Protein AF-0000000074709945 (afdb_homodimer)

Structure (mmCIF, N/CA/C/O backbone):
data_AF-0000000074709945-model_v1
#
loop_
_entity.id
_entity.type
_entity.pdbx_description
1 polymer 'Ras-like protein RAS2'
#
loop_
_atom_site.group_PDB
_atom_site.id
_atom_site.type_symbol
_atom_site.label_atom_id
_atom_site.label_alt_id
_atom_site.label_comp_id
_atom_site.label_asym_id
_atom_site.label_entity_id
_atom_site.label_seq_id
_atom_site.pdbx_PDB_ins_code
_atom_site.Cartn_x
_atom_site.Cartn_y
_atom_site.Cartn_z
_atom_site.occupancy
_atom_site.B_iso_or_equiv
_atom_site.auth_seq_id
_atom_site.auth_comp_id
_atom_site.auth_asym_id
_atom_site.auth_atom_id
_atom_site.pdbx_PDB_model_num
ATOM 1 N N . MET A 1 1 ? -22.703 39.781 1.946 1 24.75 1 MET A N 1
ATOM 2 C CA . MET A 1 1 ? -21.922 39.406 3.115 1 24.75 1 MET A CA 1
ATOM 3 C C . MET A 1 1 ? -21.297 38.031 2.932 1 24.75 1 MET A C 1
ATOM 5 O O . MET A 1 1 ? -22 37.062 2.621 1 24.75 1 MET A O 1
ATOM 9 N N . ALA A 1 2 ? -20.047 37.844 2.553 1 33.25 2 ALA A N 1
ATOM 10 C CA . ALA A 1 2 ? -19.422 36.531 2.365 1 33.25 2 ALA A CA 1
ATOM 11 C C . ALA A 1 2 ? -19.797 35.594 3.496 1 33.25 2 ALA A C 1
ATOM 13 O O . ALA A 1 2 ? -19.719 35.938 4.672 1 33.25 2 ALA A O 1
ATOM 14 N N . LYS A 1 3 ? -20.703 34.75 3.344 1 36.72 3 LYS A N 1
ATOM 15 C CA . LYS A 1 3 ? -21.188 33.938 4.469 1 36.72 3 LYS A CA 1
ATOM 16 C C . LYS A 1 3 ? -20.031 33.531 5.387 1 36.72 3 LYS A C 1
ATOM 18 O O . LYS A 1 3 ? -18.969 33.156 4.91 1 36.72 3 LYS A O 1
ATOM 23 N N . ALA A 1 4 ? -19.922 33.875 6.633 1 37.94 4 ALA A N 1
ATOM 24 C CA . ALA A 1 4 ? -19.016 33.75 7.766 1 37.94 4 ALA A CA 1
ATOM 25 C C . ALA A 1 4 ? -18.219 32.438 7.703 1 37.94 4 ALA A C 1
ATOM 27 O O . ALA A 1 4 ? -17.109 32.375 8.234 1 37.94 4 ALA A O 1
ATOM 28 N N . GLY A 1 5 ? -18.703 31.344 7.281 1 43.09 5 GLY A N 1
ATOM 29 C CA . GLY A 1 5 ? -18.266 29.953 7.359 1 43.09 5 GLY A CA 1
ATOM 30 C C . GLY A 1 5 ? -17.125 29.641 6.414 1 43.09 5 GLY A C 1
ATOM 31 O O . GLY A 1 5 ? -16.688 28.484 6.312 1 43.09 5 GLY A O 1
ATOM 32 N N . ASP A 1 6 ? -17.016 30.328 5.371 1 48.38 6 ASP A N 1
ATOM 33 C CA . ASP A 1 6 ? -15.969 30.094 4.367 1 48.38 6 ASP A CA 1
ATOM 34 C C . ASP A 1 6 ? -14.594 30.438 4.922 1 48.38 6 ASP A C 1
ATOM 36 O O . ASP A 1 6 ? -13.75 30.984 4.203 1 48.38 6 ASP A O 1
ATOM 40 N N . ALA A 1 7 ? -14.43 30.734 6.199 1 51.19 7 ALA A N 1
ATOM 41 C CA . ALA A 1 7 ? -13.164 31.125 6.809 1 51.19 7 ALA A CA 1
ATOM 42 C C . ALA A 1 7 ? -12.023 30.234 6.336 1 51.19 7 ALA A C 1
ATOM 44 O O . ALA A 1 7 ? -12.227 29.062 6.055 1 51.19 7 ALA A O 1
ATOM 45 N N . ASP A 1 8 ? -10.953 30.812 5.918 1 63.91 8 ASP A N 1
ATOM 46 C CA . ASP A 1 8 ? -9.656 30.188 5.633 1 63.91 8 ASP A CA 1
ATOM 47 C C . ASP A 1 8 ? -9.281 29.188 6.715 1 63.91 8 ASP A C 1
ATOM 49 O O . ASP A 1 8 ? -9.172 29.531 7.891 1 63.91 8 ASP A O 1
ATOM 53 N N . LYS A 1 9 ? -9.508 27.938 6.387 1 87.19 9 LYS A N 1
ATOM 54 C CA . LYS A 1 9 ? -9.234 26.922 7.391 1 87.19 9 LYS A CA 1
ATOM 55 C C . LYS A 1 9 ? -7.773 26.484 7.348 1 87.19 9 LYS A C 1
ATOM 57 O O . LYS A 1 9 ? -7.184 26.375 6.27 1 87.19 9 LYS A O 1
ATOM 62 N N . GLN A 1 10 ? -7.203 26.578 8.523 1 94.94 10 GLN A N 1
ATOM 63 C CA . GLN A 1 10 ? -5.848 26.094 8.742 1 94.94 10 GLN A CA 1
ATOM 64 C C . GLN A 1 10 ? -5.84 24.578 8.961 1 94.94 10 GLN A C 1
ATOM 66 O O . GLN A 1 10 ? -6.707 24.047 9.648 1 94.94 10 GLN A O 1
ATOM 71 N N . TYR A 1 11 ? -4.938 23.969 8.281 1 98.06 11 TYR A N 1
ATOM 72 C CA . TYR A 1 11 ? -4.77 22.516 8.414 1 98.06 11 TYR A CA 1
ATOM 73 C C . TYR A 1 11 ? -3.369 22.172 8.906 1 98.06 11 TYR A C 1
ATOM 75 O O . TYR A 1 11 ? -2.375 22.609 8.32 1 98.06 11 TYR A O 1
ATOM 83 N N . LYS A 1 12 ? -3.25 21.453 9.977 1 98.38 12 LYS A N 1
ATOM 84 C CA . LYS A 1 12 ? -1.968 20.984 10.5 1 98.38 12 LYS A CA 1
ATOM 85 C C . LYS A 1 12 ? -1.624 19.609 9.969 1 98.38 12 LYS A C 1
ATOM 87 O O . LYS A 1 12 ? -2.176 18.594 10.43 1 98.38 12 LYS A O 1
ATOM 92 N N . LEU A 1 13 ? -0.679 19.578 9.062 1 98.69 13 LEU A N 1
ATOM 93 C CA . LEU A 1 13 ? -0.253 18.328 8.422 1 98.69 13 LEU A CA 1
ATOM 94 C C . LEU A 1 13 ? 1.087 17.859 8.977 1 98.69 13 LEU A C 1
ATOM 96 O O . LEU A 1 13 ? 1.983 18.672 9.219 1 98.69 13 LEU A O 1
ATOM 100 N N . VAL A 1 14 ? 1.201 16.594 9.211 1 98.12 14 VAL A N 1
ATOM 101 C CA . VAL A 1 14 ? 2.451 16.047 9.719 1 98.12 14 VAL A CA 1
ATOM 102 C C . VAL A 1 14 ? 2.965 14.953 8.781 1 98.12 14 VAL A C 1
ATOM 104 O O . VAL A 1 14 ? 2.205 14.078 8.359 1 98.12 14 VAL A O 1
ATOM 107 N N . VAL A 1 15 ? 4.219 15.039 8.398 1 98.06 15 VAL A N 1
ATOM 108 C CA . VAL A 1 15 ? 4.875 14.039 7.566 1 98.06 15 VAL A CA 1
ATOM 109 C C . VAL A 1 15 ? 5.695 13.094 8.438 1 98.06 15 VAL A C 1
ATOM 111 O O . VAL A 1 15 ? 6.66 13.516 9.086 1 98.06 15 VAL A O 1
ATOM 114 N N . VAL A 1 16 ? 5.301 11.805 8.438 1 96.62 16 VAL A N 1
ATOM 115 C CA . VAL A 1 16 ? 5.961 10.859 9.328 1 96.62 16 VAL A CA 1
ATOM 116 C C . VAL A 1 16 ? 6.461 9.656 8.523 1 96.62 16 VAL A C 1
ATOM 118 O O . VAL A 1 16 ? 5.965 9.383 7.434 1 96.62 16 VAL A O 1
ATOM 121 N N . GLY A 1 17 ? 7.422 8.969 9.078 1 96.31 17 GLY A N 1
ATOM 122 C CA . GLY A 1 17 ? 8.062 7.812 8.477 1 96.31 17 GLY A CA 1
ATOM 123 C C . GLY A 1 17 ? 9.5 7.629 8.914 1 96.31 17 GLY A C 1
ATOM 124 O O . GLY A 1 17 ? 10.062 8.484 9.602 1 96.31 17 GLY A O 1
ATOM 125 N N . GLY A 1 18 ? 10.078 6.59 8.484 1 93.81 18 GLY A N 1
ATOM 126 C CA . GLY A 1 18 ? 11.453 6.277 8.852 1 93.81 18 GLY A CA 1
ATOM 127 C C . GLY A 1 18 ? 12.469 7.207 8.219 1 93.81 18 GLY A C 1
ATOM 128 O O . GLY A 1 18 ? 12.102 8.102 7.453 1 93.81 18 GLY A O 1
ATOM 129 N N . GLY A 1 19 ? 13.742 6.934 8.648 1 92.06 19 GLY A N 1
ATOM 130 C CA . GLY A 1 19 ? 14.828 7.719 8.07 1 92.06 19 GLY A CA 1
ATOM 131 C C . GLY A 1 19 ? 15.102 7.379 6.617 1 92.06 19 GLY A C 1
ATOM 132 O O . GLY A 1 19 ? 15.039 6.215 6.223 1 92.06 19 GLY A O 1
ATOM 133 N N . GLY A 1 20 ? 15.289 8.453 5.82 1 93.19 20 GLY A N 1
ATOM 134 C CA . GLY A 1 20 ? 15.781 8.25 4.469 1 93.19 20 GLY A CA 1
ATOM 135 C C . GLY A 1 20 ? 14.68 7.953 3.471 1 93.19 20 GLY A C 1
ATOM 136 O O . GLY A 1 20 ? 14.953 7.746 2.285 1 93.19 20 GLY A O 1
ATOM 137 N N . VAL A 1 21 ? 13.438 7.977 3.893 1 96.31 21 VAL A N 1
ATOM 138 C CA . VAL A 1 21 ? 12.367 7.582 2.99 1 96.31 21 VAL A CA 1
ATOM 139 C C . VAL A 1 21 ? 12.008 8.75 2.07 1 96.31 21 VAL A C 1
ATOM 141 O O . VAL A 1 21 ? 11.32 8.562 1.062 1 96.31 21 VAL A O 1
ATOM 144 N N . GLY A 1 22 ? 12.398 10.023 2.428 1 96.62 22 GLY A N 1
ATOM 145 C CA . GLY A 1 22 ? 12.172 11.172 1.567 1 96.62 22 GLY A CA 1
ATOM 146 C C . GLY A 1 22 ? 11.125 12.125 2.115 1 96.62 22 GLY A C 1
ATOM 147 O O . GLY A 1 22 ? 10.477 12.844 1.354 1 96.62 22 GLY A O 1
ATOM 148 N N . LYS A 1 23 ? 10.945 12.094 3.436 1 97.44 23 LYS A N 1
ATOM 149 C CA . LYS A 1 23 ? 9.992 13.023 4.043 1 97.44 23 LYS A CA 1
ATOM 150 C C . LYS A 1 23 ? 10.336 14.469 3.691 1 97.44 23 LYS A C 1
ATOM 152 O O . LYS A 1 23 ? 9.477 15.211 3.213 1 97.44 23 LYS A O 1
ATOM 157 N N . SER A 1 24 ? 11.586 14.836 3.922 1 95.94 24 SER A N 1
ATOM 158 C CA . SER A 1 24 ? 12.023 16.203 3.66 1 95.94 24 SER A CA 1
ATOM 159 C C . SER A 1 24 ? 11.984 16.516 2.168 1 95.94 24 SER A C 1
ATOM 161 O O . SER A 1 24 ? 11.578 17.625 1.773 1 95.94 24 SER A O 1
ATOM 163 N N . ALA A 1 25 ? 12.43 15.57 1.412 1 97 25 ALA A N 1
ATOM 164 C CA . ALA A 1 25 ? 12.422 15.781 -0.033 1 97 25 ALA A CA 1
ATOM 165 C C . ALA A 1 25 ? 11 16.031 -0.539 1 97 25 ALA A C 1
ATOM 167 O O . ALA A 1 25 ? 10.781 16.922 -1.366 1 97 25 ALA A O 1
ATOM 168 N N . LEU A 1 26 ? 10.039 15.289 -0.052 1 97.56 26 LEU A N 1
ATOM 169 C CA . LEU A 1 26 ? 8.648 15.461 -0.43 1 97.56 26 LEU A CA 1
ATOM 170 C C . LEU A 1 26 ? 8.133 16.828 0.011 1 97.56 26 LEU A C 1
ATOM 172 O O . LEU A 1 26 ? 7.492 17.547 -0.77 1 97.56 26 LEU A O 1
ATOM 176 N N . THR A 1 27 ? 8.438 17.203 1.257 1 97.81 27 THR A N 1
ATOM 177 C CA . THR A 1 27 ? 7.953 18.453 1.838 1 97.81 27 THR A CA 1
ATOM 178 C C . THR A 1 27 ? 8.531 19.656 1.091 1 97.81 27 THR A C 1
ATOM 180 O O . THR A 1 27 ? 7.789 20.562 0.716 1 97.81 27 THR A O 1
ATOM 183 N N . ILE A 1 28 ? 9.781 19.609 0.83 1 97 28 ILE A N 1
ATOM 184 C CA . ILE A 1 28 ? 10.445 20.719 0.158 1 97 28 ILE A CA 1
ATOM 185 C C . ILE A 1 28 ? 9.953 20.828 -1.283 1 97 28 ILE A C 1
ATOM 187 O O . ILE A 1 28 ? 9.727 21.938 -1.793 1 97 28 ILE A O 1
ATOM 191 N N . GLN A 1 29 ? 9.789 19.688 -1.963 1 97.75 29 GLN A N 1
ATOM 192 C CA . GLN A 1 29 ? 9.234 19.703 -3.312 1 97.75 29 GLN A CA 1
ATOM 193 C C . GLN A 1 29 ? 7.848 20.344 -3.334 1 97.75 29 GLN A C 1
ATOM 195 O O . GLN A 1 29 ? 7.516 21.094 -4.25 1 97.75 29 GLN A O 1
ATOM 200 N N . PHE A 1 30 ? 7.105 20.062 -2.361 1 98.06 30 PHE A N 1
ATOM 201 C CA . PHE A 1 30 ? 5.754 20.594 -2.262 1 98.06 30 PHE A CA 1
ATOM 202 C C . PHE A 1 30 ? 5.793 22.094 -1.992 1 98.06 30 PHE A C 1
ATOM 204 O O . PHE A 1 30 ? 5.047 22.859 -2.605 1 98.06 30 PHE A O 1
ATOM 211 N N . ILE A 1 31 ? 6.648 22.5 -1.054 1 97.25 31 ILE A N 1
ATOM 212 C CA . ILE A 1 31 ? 6.684 23.875 -0.564 1 97.25 31 ILE A CA 1
ATOM 213 C C . ILE A 1 31 ? 7.426 24.75 -1.563 1 97.25 31 ILE A C 1
ATOM 215 O O . ILE A 1 31 ? 7.008 25.891 -1.831 1 97.25 31 ILE A O 1
ATOM 219 N N . GLN A 1 32 ? 8.477 24.234 -2.139 1 94.94 32 GLN A N 1
ATOM 220 C CA . GLN A 1 32 ? 9.375 25.109 -2.891 1 94.94 32 GLN A CA 1
ATOM 221 C C . GLN A 1 32 ? 9.484 24.656 -4.344 1 94.94 32 GLN A C 1
ATOM 223 O O . GLN A 1 32 ? 10.141 25.312 -5.156 1 94.94 32 GLN A O 1
ATOM 228 N N . SER A 1 33 ? 8.906 23.469 -4.742 1 94.62 33 SER A N 1
ATOM 229 C CA . SER A 1 33 ? 8.945 22.938 -6.102 1 94.62 33 SER A CA 1
ATOM 230 C C . SER A 1 33 ? 10.375 22.672 -6.551 1 94.62 33 SER A C 1
ATOM 232 O O . SER A 1 33 ? 10.758 23.031 -7.664 1 94.62 33 SER A O 1
ATOM 234 N N . HIS A 1 34 ? 11.086 22.188 -5.656 1 92.44 34 HIS A N 1
ATOM 235 C CA . HIS A 1 34 ? 12.414 21.734 -6.059 1 92.44 34 HIS A CA 1
ATOM 236 C C . HIS A 1 34 ? 12.844 20.5 -5.27 1 92.44 34 HIS A C 1
ATOM 238 O O . HIS A 1 34 ? 12.391 20.297 -4.141 1 92.44 34 HIS A O 1
ATOM 244 N N . PHE A 1 35 ? 13.797 19.719 -5.941 1 93.19 35 PHE A N 1
ATOM 245 C CA . PHE A 1 35 ? 14.266 18.484 -5.352 1 93.19 35 PHE A CA 1
ATOM 246 C C . PHE A 1 35 ? 15.609 18.672 -4.664 1 93.19 35 PHE A C 1
ATOM 248 O O . PHE A 1 35 ? 16.562 19.172 -5.277 1 93.19 35 PHE A O 1
ATOM 255 N N . VAL A 1 36 ? 15.641 18.344 -3.402 1 85.69 36 VAL A N 1
ATOM 256 C CA . VAL A 1 36 ? 16.891 18.391 -2.641 1 85.69 36 VAL A CA 1
ATOM 257 C C . VAL A 1 36 ? 17.531 17 -2.621 1 85.69 36 VAL A C 1
ATOM 259 O O . VAL A 1 36 ? 16.922 16.031 -2.193 1 85.69 36 VAL A O 1
ATOM 262 N N . SER A 1 37 ? 18.703 16.906 -3.047 1 81.38 37 SER A N 1
ATOM 263 C CA . SER A 1 37 ? 19.359 15.602 -3.18 1 81.38 37 SER A CA 1
ATOM 264 C C . SER A 1 37 ? 20.188 15.273 -1.935 1 81.38 37 SER A C 1
ATOM 266 O O . SER A 1 37 ? 20.391 14.094 -1.615 1 81.38 37 SER A O 1
ATOM 268 N N . ASP A 1 38 ? 20.641 16.234 -1.215 1 78.69 38 ASP A N 1
ATOM 269 C CA . ASP A 1 38 ? 21.5 15.961 -0.07 1 78.69 38 ASP A CA 1
ATOM 270 C C . ASP A 1 38 ? 20.688 15.445 1.117 1 78.69 38 ASP A C 1
ATOM 272 O O . ASP A 1 38 ? 19.688 16.047 1.492 1 78.69 38 ASP A O 1
ATOM 276 N N . TYR A 1 39 ? 21.156 14.25 1.454 1 76 39 TYR A N 1
ATOM 277 C CA . TYR A 1 39 ? 20.5 13.742 2.654 1 76 39 TYR A CA 1
ATOM 278 C C . TYR A 1 39 ? 21.062 14.406 3.906 1 76 39 TYR A C 1
ATOM 280 O O . TYR A 1 39 ? 22.25 14.258 4.211 1 76 39 TYR A O 1
ATOM 288 N N . ASP A 1 40 ? 20.234 15.266 4.512 1 78.44 40 ASP A N 1
ATOM 289 C CA . ASP A 1 40 ? 20.484 15.852 5.824 1 78.44 40 ASP A CA 1
ATOM 290 C C . ASP A 1 40 ? 19.375 15.492 6.809 1 78.44 40 ASP A C 1
ATOM 292 O O . ASP A 1 40 ? 18.25 15.953 6.668 1 78.44 40 ASP A O 1
ATOM 296 N N . PRO A 1 41 ? 19.828 14.609 7.809 1 80.69 41 PRO A N 1
ATOM 297 C CA . PRO A 1 41 ? 18.797 14.211 8.766 1 80.69 41 PRO A CA 1
ATOM 298 C C . PRO A 1 41 ? 18.078 15.406 9.398 1 80.69 41 PRO A C 1
ATOM 300 O O . PRO A 1 41 ? 18.734 16.328 9.883 1 80.69 41 PRO A O 1
ATOM 303 N N . THR A 1 42 ? 16.766 15.305 9.281 1 79.44 42 THR A N 1
ATOM 304 C CA . THR A 1 42 ? 15.922 16.391 9.766 1 79.44 42 THR A CA 1
ATOM 305 C C . THR A 1 42 ? 15.586 16.188 11.242 1 79.44 42 THR A C 1
ATOM 307 O O . THR A 1 42 ? 15.32 15.07 11.68 1 79.44 42 THR A O 1
ATOM 310 N N . ILE A 1 43 ? 15.812 17.141 12.055 1 80.94 43 ILE A N 1
ATOM 311 C CA . ILE A 1 43 ? 15.297 17.094 13.422 1 80.94 43 ILE A CA 1
ATOM 312 C C . ILE A 1 43 ? 13.797 17.406 13.414 1 80.94 43 ILE A C 1
ATOM 314 O O . ILE A 1 43 ? 12.984 16.578 13.82 1 80.94 43 ILE A O 1
ATOM 318 N N . GLU A 1 44 ? 13.406 18.562 13.039 1 87.31 44 GLU A N 1
ATOM 319 C CA . GLU A 1 44 ? 12.031 19 12.812 1 87.31 44 GLU A CA 1
ATOM 320 C C . GLU A 1 44 ? 11.992 20.344 12.086 1 87.31 44 GLU A C 1
ATOM 322 O O . GLU A 1 44 ? 12.727 21.266 12.438 1 87.31 44 GLU A O 1
ATOM 327 N N . ASP A 1 45 ? 11.25 20.391 11.039 1 92.88 45 ASP A N 1
ATOM 328 C CA . ASP A 1 45 ? 11.07 21.656 10.312 1 92.88 45 ASP A CA 1
ATOM 329 C C . ASP A 1 45 ? 9.586 21.922 10.047 1 92.88 45 ASP A C 1
ATOM 331 O O . ASP A 1 45 ? 8.828 21 9.734 1 92.88 45 ASP A O 1
ATOM 335 N N . SER A 1 46 ? 9.234 23.156 10.211 1 95.31 46 SER A N 1
ATOM 336 C CA . SER A 1 46 ? 7.859 23.562 9.961 1 95.31 46 SER A CA 1
ATOM 337 C C . SER A 1 46 ? 7.773 24.516 8.773 1 95.31 46 SER A C 1
ATOM 339 O O . SER A 1 46 ? 8.648 25.359 8.578 1 95.31 46 SER A O 1
ATOM 341 N N . TYR A 1 47 ? 6.77 24.328 7.973 1 97.06 47 TYR A N 1
ATOM 342 C CA . TYR A 1 47 ? 6.531 25.156 6.797 1 97.06 47 TYR A CA 1
ATOM 343 C C . TYR A 1 47 ? 5.07 25.578 6.719 1 97.06 47 TYR A C 1
ATOM 345 O O . TYR A 1 47 ? 4.184 24.906 7.238 1 97.06 47 TYR A O 1
ATOM 353 N N . ARG A 1 48 ? 4.867 26.75 6.121 1 96.81 48 ARG A N 1
ATOM 354 C CA . ARG A 1 48 ? 3.518 27.219 5.832 1 96.81 48 ARG A CA 1
ATOM 355 C C . ARG A 1 48 ? 3.318 27.422 4.336 1 96.81 48 ARG A C 1
ATOM 357 O O . ARG A 1 48 ? 4.234 27.875 3.639 1 96.81 48 ARG A O 1
ATOM 364 N N . LYS A 1 49 ? 2.104 27.016 3.908 1 97.06 49 LYS A N 1
ATOM 365 C CA . LYS A 1 49 ? 1.761 27.188 2.5 1 97.06 49 LYS A CA 1
ATOM 366 C C . LYS A 1 49 ? 0.266 27.438 2.324 1 97.06 49 LYS A C 1
ATOM 368 O O . LYS A 1 49 ? -0.559 26.766 2.957 1 97.06 49 LYS A O 1
ATOM 373 N N . GLN A 1 50 ? -0.039 28.484 1.617 1 95.69 50 GLN A N 1
ATOM 374 C CA . GLN A 1 50 ? -1.422 28.719 1.207 1 95.69 50 GLN A CA 1
ATOM 375 C C . GLN A 1 50 ? -1.706 28.062 -0.144 1 95.69 50 GLN A C 1
ATOM 377 O O . GLN A 1 50 ? -0.882 28.141 -1.059 1 95.69 50 GLN A O 1
ATOM 382 N N . CYS A 1 51 ? -2.869 27.312 -0.214 1 94.25 51 CYS A N 1
ATOM 383 C CA . CYS A 1 51 ? -3.277 26.656 -1.45 1 94.25 51 CYS A CA 1
ATOM 384 C C . CYS A 1 51 ? -4.785 26.734 -1.639 1 94.25 51 CYS A C 1
ATOM 386 O O . CYS A 1 51 ? -5.508 27.156 -0.731 1 94.25 51 CYS A O 1
ATOM 388 N N . VAL A 1 52 ? -5.113 26.531 -2.922 1 95.19 52 VAL A N 1
ATOM 389 C CA . VAL A 1 52 ? -6.531 26.375 -3.23 1 95.19 52 VAL A CA 1
ATOM 390 C C . VAL A 1 52 ? -6.84 24.922 -3.568 1 95.19 52 VAL A C 1
ATOM 392 O O . VAL A 1 52 ? -6.301 24.375 -4.531 1 95.19 52 VAL A O 1
ATOM 395 N N . ILE A 1 53 ? -7.582 24.328 -2.709 1 95.88 53 ILE A N 1
ATOM 396 C CA . ILE A 1 53 ? -7.965 22.938 -2.879 1 95.88 53 ILE A CA 1
ATOM 397 C C . ILE A 1 53 ? -9.484 22.828 -3.008 1 95.88 53 ILE A C 1
ATOM 399 O O . ILE A 1 53 ? -10.219 23.172 -2.08 1 95.88 53 ILE A O 1
ATOM 403 N N . ASP A 1 54 ? -9.953 22.312 -4.199 1 94.88 54 ASP A N 1
ATOM 404 C CA . ASP A 1 54 ? -11.375 22.188 -4.484 1 94.88 54 ASP A CA 1
ATOM 405 C C . ASP A 1 54 ? -12.078 23.547 -4.352 1 94.88 54 ASP A C 1
ATOM 407 O O . ASP A 1 54 ? -13.094 23.656 -3.666 1 94.88 54 ASP A O 1
ATOM 411 N N . GLU A 1 55 ? -11.445 24.578 -4.801 1 92.19 55 GLU A N 1
ATOM 412 C CA . GLU A 1 55 ? -11.992 25.938 -4.918 1 92.19 55 GLU A CA 1
ATOM 413 C C . GLU A 1 55 ? -12.078 26.609 -3.559 1 92.19 55 GLU A C 1
ATOM 415 O O . GLU A 1 55 ? -12.766 27.625 -3.408 1 92.19 55 GLU A O 1
ATOM 420 N N . ARG A 1 56 ? -11.453 26.109 -2.576 1 93.56 56 ARG A N 1
ATOM 421 C CA . ARG A 1 56 ? -11.414 26.703 -1.244 1 93.56 56 ARG A CA 1
ATOM 422 C C . ARG A 1 56 ? -9.977 26.984 -0.81 1 93.56 56 ARG A C 1
ATOM 424 O O . ARG A 1 56 ? -9.094 26.141 -1.011 1 93.56 56 ARG A O 1
ATOM 431 N N . VAL A 1 57 ? -9.836 28.062 -0.239 1 94.81 57 VAL A N 1
ATOM 432 C CA . VAL A 1 57 ? -8.516 28.438 0.27 1 94.81 57 VAL A CA 1
ATOM 433 C C . VAL A 1 57 ? -8.172 27.594 1.487 1 94.81 57 VAL A C 1
ATOM 435 O O . VAL A 1 57 ? -9.016 27.359 2.352 1 94.81 57 VAL A O 1
ATOM 438 N N . ALA A 1 58 ? -6.965 27.094 1.492 1 96.31 58 ALA A N 1
ATOM 439 C CA . ALA A 1 58 ? -6.445 26.297 2.604 1 96.31 58 ALA A CA 1
ATOM 440 C C . ALA A 1 58 ? -5.066 26.797 3.033 1 96.31 58 ALA A C 1
ATOM 442 O O . ALA A 1 58 ? -4.18 26.984 2.195 1 96.31 58 ALA A O 1
ATOM 443 N N . HIS A 1 59 ? -4.949 27.109 4.301 1 97.38 59 HIS A N 1
ATOM 444 C CA . HIS A 1 59 ? -3.65 27.406 4.887 1 97.38 59 HIS A CA 1
ATOM 445 C C . HIS A 1 59 ? -3.035 26.172 5.535 1 97.38 59 HIS A C 1
ATOM 447 O O . HIS A 1 59 ? -3.584 25.625 6.5 1 97.38 59 HIS A O 1
ATOM 453 N N . LEU A 1 60 ? -1.918 25.766 5.012 1 98.25 60 LEU A N 1
ATOM 454 C CA . LEU A 1 60 ? -1.308 24.531 5.477 1 98.25 60 LEU A CA 1
ATOM 455 C C . LEU A 1 60 ? -0.132 24.812 6.402 1 98.25 60 LEU A C 1
ATOM 457 O O . LEU A 1 60 ? 0.74 25.625 6.078 1 98.25 60 LEU A O 1
ATOM 461 N N . ASP A 1 61 ? -0.156 24.281 7.535 1 98.25 61 ASP A N 1
ATOM 462 C CA . ASP A 1 61 ? 0.992 24.156 8.43 1 98.25 61 ASP A CA 1
ATOM 463 C C . ASP A 1 61 ? 1.581 22.75 8.375 1 98.25 61 ASP A C 1
ATOM 465 O O . ASP A 1 61 ? 0.989 21.797 8.891 1 98.25 61 ASP A O 1
ATOM 469 N N . ILE A 1 62 ? 2.734 22.656 7.82 1 98.31 62 ILE A N 1
ATOM 470 C CA . ILE A 1 62 ? 3.311 21.344 7.539 1 98.31 62 ILE A CA 1
ATOM 471 C C . ILE A 1 62 ? 4.504 21.094 8.461 1 98.31 62 ILE A C 1
ATOM 473 O O . ILE A 1 62 ? 5.441 21.891 8.5 1 98.31 62 ILE A O 1
ATOM 477 N N . LEU A 1 63 ? 4.441 20.031 9.188 1 97.06 63 LEU A N 1
ATOM 478 C CA . LEU A 1 63 ? 5.543 19.609 10.047 1 97.06 63 LEU A CA 1
ATOM 479 C C . LEU A 1 63 ? 6.309 18.453 9.414 1 97.06 63 LEU A C 1
ATOM 481 O O . LEU A 1 63 ? 5.75 17.375 9.219 1 97.06 63 LEU A O 1
ATOM 485 N N . ASP A 1 64 ? 7.484 18.688 9.07 1 96.06 64 ASP A N 1
ATOM 486 C CA . ASP A 1 64 ? 8.43 17.656 8.641 1 96.06 64 ASP A CA 1
ATOM 487 C C . ASP A 1 64 ? 9.18 17.062 9.836 1 96.06 64 ASP A C 1
ATOM 489 O O . ASP A 1 64 ? 10.016 17.734 10.438 1 96.06 64 ASP A O 1
ATOM 493 N N . THR A 1 65 ? 8.914 15.812 10.109 1 94.88 65 THR A N 1
ATOM 494 C CA . THR A 1 65 ? 9.43 15.219 11.344 1 94.88 65 THR A CA 1
ATOM 495 C C . THR A 1 65 ? 10.742 14.484 11.078 1 94.88 65 THR A C 1
ATOM 497 O O . THR A 1 65 ? 11.07 14.18 9.922 1 94.88 65 THR A O 1
ATOM 500 N N . ALA A 1 66 ? 11.43 14.188 12.195 1 88.38 66 ALA A N 1
ATOM 501 C CA . ALA A 1 66 ? 12.633 13.367 12.125 1 88.38 66 ALA A CA 1
ATOM 502 C C . ALA A 1 66 ? 12.281 11.898 11.938 1 88.38 66 ALA A C 1
ATOM 504 O O . ALA A 1 66 ? 11.312 11.406 12.523 1 88.38 66 ALA A O 1
ATOM 505 N N . GLY A 1 67 ? 13.023 11.164 11.156 1 79.38 67 GLY A N 1
ATOM 506 C CA . GLY A 1 67 ? 12.797 9.742 10.945 1 79.38 67 GLY A CA 1
ATOM 507 C C . GLY A 1 67 ? 13.562 8.867 11.922 1 79.38 67 GLY A C 1
ATOM 508 O O . GLY A 1 67 ? 13.281 7.672 12.047 1 79.38 67 GLY A O 1
ATOM 509 N N . GLN A 1 68 ? 14.469 9.484 12.648 1 72.5 68 GLN A N 1
ATOM 510 C CA . GLN A 1 68 ? 15.32 8.695 13.539 1 72.5 68 GLN A CA 1
ATOM 511 C C . GLN A 1 68 ? 14.648 8.484 14.891 1 72.5 68 GLN A C 1
ATOM 513 O O . GLN A 1 68 ? 14 9.391 15.414 1 72.5 6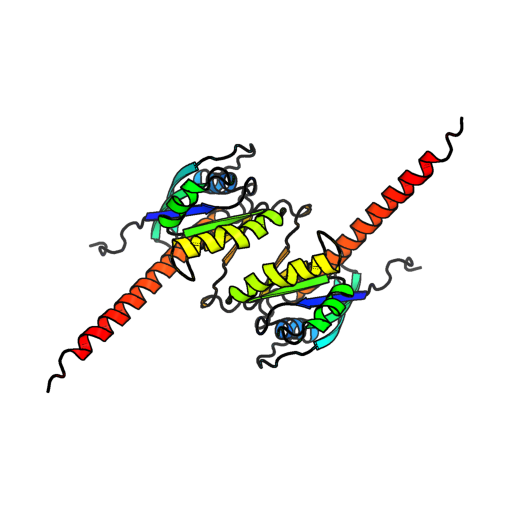8 GLN A O 1
ATOM 518 N N . GLU A 1 69 ? 14.812 7.324 15.367 1 65.94 69 GLU A N 1
ATOM 519 C CA . GLU A 1 69 ? 14.18 6.84 16.594 1 65.94 69 GLU A CA 1
ATOM 520 C C . GLU A 1 69 ? 14.57 7.695 17.797 1 65.94 69 GLU A C 1
ATOM 522 O O . GLU A 1 69 ? 13.805 7.82 18.75 1 65.94 69 GLU A O 1
ATOM 527 N N . GLU A 1 70 ? 15.648 8.266 17.734 1 61.84 70 GLU A N 1
ATOM 528 C CA . GLU A 1 70 ? 16.172 9.008 18.875 1 61.84 70 GLU A CA 1
ATOM 529 C C . GLU A 1 70 ? 15.266 10.172 19.234 1 61.84 70 GLU A C 1
ATOM 531 O O . GLU A 1 70 ? 15.336 10.695 20.359 1 61.84 70 GLU A O 1
ATOM 536 N N . PHE A 1 71 ? 14.445 10.484 18.516 1 60.09 71 PHE A N 1
ATOM 537 C CA . PHE A 1 71 ? 13.594 11.648 18.75 1 60.09 71 PHE A CA 1
ATOM 538 C C . PHE A 1 71 ? 12.172 11.227 19.062 1 60.09 71 PHE A C 1
ATOM 540 O O . PHE A 1 71 ? 11.219 11.953 18.781 1 60.09 71 PHE A O 1
ATOM 547 N N . SER A 1 72 ? 11.914 10.172 19.75 1 63.78 72 SER A N 1
ATOM 548 C CA . SER A 1 72 ? 10.625 9.547 20.016 1 63.78 72 SER A CA 1
ATOM 549 C C . SER A 1 72 ? 9.781 10.398 20.953 1 63.78 72 SER A C 1
ATOM 551 O O . SER A 1 72 ? 8.562 10.484 20.812 1 63.78 72 SER A O 1
ATOM 553 N N . ALA A 1 73 ? 10.375 11.039 21.953 1 65.75 73 ALA A N 1
ATOM 554 C CA . ALA A 1 73 ? 9.586 11.797 22.922 1 65.75 73 ALA A CA 1
ATOM 555 C C . ALA A 1 73 ? 8.797 12.906 22.234 1 65.75 73 ALA A C 1
ATOM 557 O O . ALA A 1 73 ? 7.621 13.125 22.547 1 65.75 73 ALA A O 1
ATOM 558 N N . MET A 1 74 ? 9.289 13.477 21.281 1 80.94 74 MET A N 1
ATOM 559 C CA . MET A 1 74 ? 8.625 14.547 20.547 1 80.94 74 MET A CA 1
ATOM 560 C C . MET A 1 74 ? 7.543 13.992 19.625 1 80.94 74 MET A C 1
ATOM 562 O O . MET A 1 74 ? 6.586 14.695 19.297 1 80.94 74 MET A O 1
ATOM 566 N N . ARG A 1 75 ? 7.574 12.766 19.453 1 85 75 ARG A N 1
ATOM 567 C CA . ARG A 1 75 ? 6.68 12.125 18.5 1 85 75 ARG A CA 1
ATOM 568 C C . ARG A 1 75 ? 5.227 12.234 18.953 1 85 75 ARG A C 1
ATOM 570 O O . ARG A 1 75 ? 4.352 12.602 18.172 1 85 75 ARG A O 1
ATOM 577 N N . GLU A 1 76 ? 5.055 12.031 20.172 1 87.94 76 GLU A N 1
ATOM 578 C CA . GLU A 1 76 ? 3.676 12.047 20.656 1 87.94 76 GLU A CA 1
ATOM 579 C C . GLU A 1 76 ? 3.074 13.445 20.578 1 87.94 76 GLU A C 1
ATOM 581 O O . GLU A 1 76 ? 1.877 13.594 20.312 1 87.94 76 GLU A O 1
ATOM 586 N N . GLN A 1 77 ? 3.867 14.391 20.828 1 91.06 77 GLN A N 1
ATOM 587 C CA . GLN A 1 77 ? 3.377 15.758 20.797 1 91.06 77 GLN A CA 1
ATOM 588 C C . GLN A 1 77 ? 2.842 16.125 19.422 1 91.06 77 GLN A C 1
ATOM 590 O O . GLN A 1 77 ? 1.725 16.641 19.297 1 91.06 77 GLN A O 1
ATOM 595 N N . TYR A 1 78 ? 3.631 15.914 18.438 1 93 78 TYR A N 1
ATOM 596 C CA . TYR A 1 78 ? 3.135 16.297 17.125 1 93 78 TYR A CA 1
ATOM 597 C C . TYR A 1 78 ? 2.018 15.359 16.672 1 93 78 TYR A C 1
ATOM 599 O O . TYR A 1 78 ? 1.176 15.742 15.852 1 93 78 TYR A O 1
ATOM 607 N N . MET A 1 79 ? 2.035 14.133 17.141 1 95 79 MET A N 1
ATOM 608 C CA . MET A 1 79 ? 0.952 13.211 16.797 1 95 79 MET A CA 1
ATOM 609 C C . MET A 1 79 ? -0.361 13.664 17.422 1 95 79 MET A C 1
ATOM 611 O O . MET A 1 79 ? -1.431 13.484 16.844 1 95 79 MET A O 1
ATOM 615 N N . ARG A 1 80 ? -0.261 14.297 18.625 1 95.5 80 ARG A N 1
ATOM 616 C CA . ARG A 1 80 ? -1.448 14.828 19.281 1 95.5 80 ARG A CA 1
ATOM 617 C C . ARG A 1 80 ? -1.978 16.062 18.562 1 95.5 80 ARG A C 1
ATOM 619 O O . ARG A 1 80 ? -3.188 16.203 18.375 1 95.5 80 ARG A O 1
ATOM 626 N N . ASN A 1 81 ? -1.145 16.844 18.125 1 95.62 81 ASN A N 1
ATOM 627 C CA . ASN A 1 81 ? -1.518 18.141 17.562 1 95.62 81 ASN A CA 1
ATOM 628 C C . ASN A 1 81 ? -1.897 18.031 16.094 1 95.62 81 ASN A C 1
ATOM 630 O O . ASN A 1 81 ? -2.686 18.828 15.586 1 95.62 81 ASN A O 1
ATOM 634 N N . GLY A 1 82 ? -1.356 17.062 15.43 1 97.88 82 GLY A N 1
ATOM 635 C CA . GLY A 1 82 ? -1.59 16.906 14 1 97.88 82 GLY A CA 1
ATOM 636 C C . GLY A 1 82 ? -3.037 16.609 13.664 1 97.88 82 GLY A C 1
ATOM 637 O O . GLY A 1 82 ? -3.699 15.844 14.375 1 97.88 82 GLY A O 1
ATOM 638 N N . GLU A 1 83 ? -3.465 17.219 12.562 1 97.94 83 GLU A N 1
ATOM 639 C CA . GLU A 1 83 ? -4.828 16.984 12.102 1 97.94 83 GLU A CA 1
ATOM 640 C C . GLU A 1 83 ? -4.859 15.922 11 1 97.94 83 GLU A C 1
ATOM 642 O O . GLU A 1 83 ? -5.91 15.344 10.719 1 97.94 83 GLU A O 1
ATOM 647 N N . GLY A 1 84 ? -3.76 15.703 10.328 1 98.38 84 GLY A N 1
ATOM 648 C CA . GLY A 1 84 ? -3.584 14.695 9.289 1 98.38 84 GLY A CA 1
ATOM 649 C C . GLY A 1 84 ? -2.139 14.266 9.109 1 98.38 84 GLY A C 1
ATOM 650 O O . GLY A 1 84 ? -1.22 15.047 9.383 1 98.38 84 GLY A O 1
ATOM 651 N N . PHE A 1 85 ? -1.966 13.078 8.609 1 98.62 85 PHE A N 1
ATOM 652 C CA . PHE A 1 85 ? -0.614 12.531 8.562 1 98.62 85 PHE A CA 1
ATOM 653 C C . PHE A 1 85 ? -0.324 11.914 7.199 1 98.62 85 PHE A C 1
ATOM 655 O O . PHE A 1 85 ? -1.147 11.164 6.664 1 98.62 85 PHE A O 1
ATOM 662 N N . LEU A 1 86 ? 0.778 12.289 6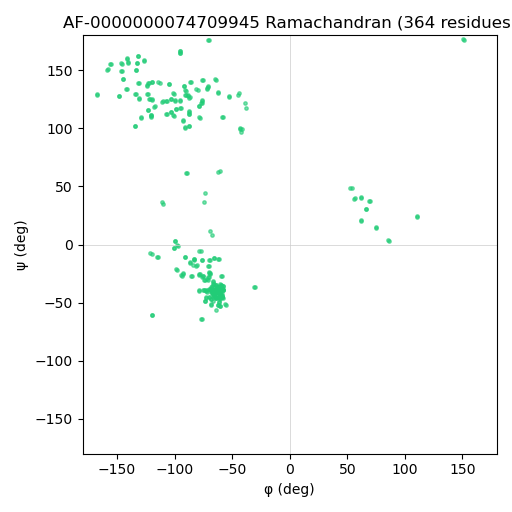.617 1 98.62 86 LEU A N 1
ATOM 663 C CA . LEU A 1 86 ? 1.367 11.5 5.539 1 98.62 86 LEU A CA 1
ATOM 664 C C . LEU A 1 86 ? 2.295 10.43 6.094 1 98.62 86 LEU A C 1
ATOM 666 O O . LEU A 1 86 ? 3.303 10.742 6.73 1 98.62 86 LEU A O 1
ATOM 670 N N . LEU A 1 87 ? 1.95 9.188 5.918 1 98 87 LEU A N 1
ATOM 671 C CA . LEU A 1 87 ? 2.789 8.062 6.309 1 98 87 LEU A CA 1
ATOM 672 C C . LEU A 1 87 ? 3.695 7.633 5.16 1 98 87 LEU A C 1
ATOM 674 O O . LEU A 1 87 ? 3.268 6.898 4.27 1 98 87 LEU A O 1
ATOM 678 N N . VAL A 1 88 ? 4.93 8.055 5.215 1 98.5 88 VAL A N 1
ATOM 679 C CA . VAL A 1 88 ? 5.816 7.953 4.062 1 98.5 88 VAL A CA 1
ATOM 680 C C . VAL A 1 88 ? 6.742 6.75 4.223 1 98.5 88 VAL A C 1
ATOM 682 O O . VAL A 1 88 ? 7.336 6.551 5.285 1 98.5 88 VAL A O 1
ATOM 685 N N . PHE A 1 89 ? 6.844 5.891 3.219 1 97.5 89 PHE A N 1
ATOM 686 C CA . PHE A 1 89 ? 7.852 4.848 3.092 1 97.5 89 PHE A CA 1
ATOM 687 C C . PHE A 1 89 ? 8.477 4.863 1.703 1 97.5 89 PHE A C 1
ATOM 689 O O . PHE A 1 89 ? 8 5.566 0.811 1 97.5 89 PHE A O 1
ATOM 696 N N . SER A 1 90 ? 9.602 4.234 1.615 1 97.56 90 SER A N 1
ATOM 697 C CA . SER A 1 90 ? 10.25 4.078 0.317 1 97.56 90 SER A CA 1
ATOM 698 C C . SER A 1 90 ? 9.805 2.793 -0.374 1 97.56 90 SER A C 1
ATOM 700 O O . SER A 1 90 ? 9.883 1.709 0.209 1 97.56 90 SER A O 1
ATOM 702 N N . VAL A 1 91 ? 9.383 2.922 -1.592 1 95.75 91 VAL A N 1
ATOM 703 C CA . VAL A 1 91 ? 8.93 1.746 -2.326 1 95.75 91 VAL A CA 1
ATOM 704 C C . VAL A 1 91 ? 10.094 0.792 -2.557 1 95.75 91 VAL A C 1
ATOM 706 O O . VAL A 1 91 ? 9.898 -0.368 -2.922 1 95.75 91 VAL A O 1
ATOM 709 N N . THR A 1 92 ? 11.344 1.228 -2.309 1 94.88 92 THR A N 1
ATOM 710 C CA . THR A 1 92 ? 12.539 0.409 -2.51 1 94.88 92 THR A CA 1
ATOM 711 C C . THR A 1 92 ? 12.984 -0.227 -1.196 1 94.88 92 THR A C 1
ATOM 713 O O . THR A 1 92 ? 13.977 -0.953 -1.159 1 94.88 92 THR A O 1
ATOM 716 N N . ASP A 1 93 ? 12.289 0.047 -0.125 1 94.25 93 ASP A N 1
ATOM 717 C CA . ASP A 1 93 ? 12.711 -0.389 1.202 1 94.25 93 ASP A CA 1
ATOM 718 C C . ASP A 1 93 ? 11.539 -0.985 1.982 1 94.25 93 ASP A C 1
ATOM 720 O O . ASP A 1 93 ? 10.805 -0.261 2.658 1 94.25 93 ASP A O 1
ATOM 724 N N . ARG A 1 94 ? 11.492 -2.178 2.043 1 87.44 94 ARG A N 1
ATOM 725 C CA . ARG A 1 94 ? 10.383 -2.891 2.674 1 87.44 94 ARG A CA 1
ATOM 726 C C . ARG A 1 94 ? 10.336 -2.609 4.172 1 87.44 94 ARG A C 1
ATOM 728 O O . ARG A 1 94 ? 9.258 -2.535 4.762 1 87.44 94 ARG A O 1
ATOM 735 N N . ALA A 1 95 ? 11.484 -2.547 4.738 1 90.62 95 ALA A N 1
ATOM 736 C CA . ALA A 1 95 ? 11.547 -2.287 6.172 1 90.62 95 ALA A CA 1
ATOM 737 C C . ALA A 1 95 ? 10.867 -0.967 6.523 1 90.62 95 ALA A C 1
ATOM 739 O O . ALA A 1 95 ? 10.234 -0.845 7.578 1 90.62 95 ALA A O 1
ATOM 740 N N . SER A 1 96 ? 11.008 -0.006 5.637 1 94.88 96 SER A N 1
ATOM 741 C CA . SER A 1 96 ? 10.367 1.285 5.875 1 94.88 96 SER A CA 1
ATOM 742 C C . SER A 1 96 ? 8.852 1.165 5.844 1 94.88 96 SER A C 1
ATOM 744 O O . SER A 1 96 ? 8.148 1.847 6.598 1 94.88 96 SER A O 1
ATOM 746 N N . PHE A 1 97 ? 8.375 0.312 5.039 1 92.75 97 PHE A N 1
ATOM 747 C CA . PHE A 1 97 ? 6.941 0.048 4.965 1 92.75 97 PHE A CA 1
ATOM 748 C C . PHE A 1 97 ? 6.453 -0.641 6.234 1 92.75 97 PHE A C 1
ATOM 750 O O . PHE A 1 97 ? 5.41 -0.277 6.781 1 92.75 97 PHE A O 1
ATOM 757 N N . GLN A 1 98 ? 7.168 -1.614 6.621 1 87.38 98 GLN A N 1
ATOM 758 C CA . GLN A 1 98 ? 6.816 -2.342 7.84 1 87.38 98 GLN A CA 1
ATOM 759 C C . GLN A 1 98 ? 6.766 -1.405 9.047 1 87.38 98 GLN A C 1
ATOM 761 O O . GLN A 1 98 ? 5.891 -1.538 9.898 1 87.38 98 GLN A O 1
ATOM 766 N N . GLU A 1 99 ? 7.656 -0.505 9.08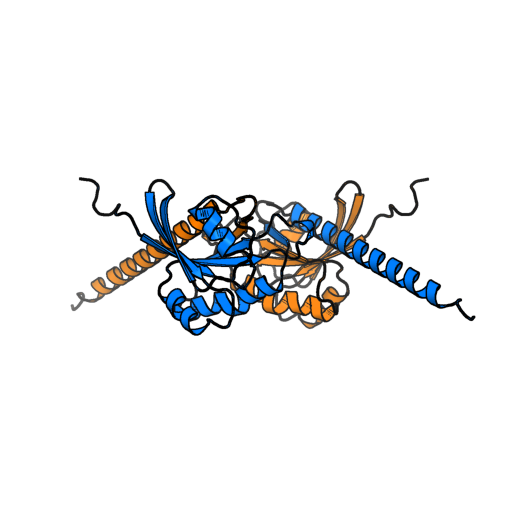6 1 92.69 99 GLU A N 1
ATOM 767 C CA . GLU A 1 99 ? 7.707 0.444 10.188 1 92.69 99 GLU A CA 1
ATOM 768 C C . GLU A 1 99 ? 6.438 1.283 10.258 1 92.69 99 GLU A C 1
ATOM 770 O O . GLU A 1 99 ? 5.969 1.625 11.344 1 92.69 99 GLU A O 1
ATOM 775 N N . ILE A 1 100 ? 5.871 1.657 9.102 1 93.94 100 ILE A N 1
ATOM 776 C CA . ILE A 1 100 ? 4.617 2.402 9.062 1 93.94 100 ILE A CA 1
ATOM 777 C C . ILE A 1 100 ? 3.521 1.6 9.758 1 93.94 100 ILE A C 1
ATOM 779 O O . ILE A 1 100 ? 2.791 2.133 10.602 1 93.94 100 ILE A O 1
ATOM 783 N N . GLN A 1 101 ? 3.475 0.402 9.484 1 87.5 101 GLN A N 1
ATOM 784 C CA . GLN A 1 101 ? 2.385 -0.458 9.93 1 87.5 101 GLN A CA 1
ATOM 785 C C . GLN A 1 101 ? 2.521 -0.79 11.414 1 87.5 101 GLN A C 1
ATOM 787 O O . GLN A 1 101 ? 1.523 -0.873 12.133 1 87.5 101 GLN A O 1
ATOM 792 N N . THR A 1 102 ? 3.709 -1.006 11.812 1 88.69 102 THR A N 1
ATOM 793 C CA . THR A 1 102 ? 3.914 -1.536 13.156 1 88.69 102 THR A CA 1
ATOM 794 C C . THR A 1 102 ? 4.117 -0.404 14.156 1 88.69 102 THR A C 1
ATOM 796 O O . THR A 1 102 ? 3.863 -0.572 15.352 1 88.69 102 THR A O 1
ATOM 799 N N . THR A 1 103 ? 4.574 0.71 13.664 1 91.62 103 THR A N 1
ATOM 800 C CA . THR A 1 103 ? 4.996 1.736 14.609 1 91.62 103 THR A CA 1
ATOM 801 C C . THR A 1 103 ? 4.184 3.014 14.422 1 91.62 103 THR A C 1
ATOM 803 O O . THR A 1 103 ? 3.377 3.371 15.281 1 91.62 103 THR A O 1
ATOM 806 N N . PHE A 1 104 ? 4.25 3.59 13.289 1 93.75 104 PHE A N 1
ATOM 807 C CA . PHE A 1 104 ? 3.725 4.941 13.125 1 93.75 104 PHE A CA 1
ATOM 808 C C . PHE A 1 104 ? 2.201 4.934 13.125 1 93.75 104 PHE A C 1
ATOM 810 O O . PHE A 1 104 ? 1.572 5.691 13.867 1 93.75 104 PHE A O 1
ATOM 817 N N . HIS A 1 105 ? 1.655 4.078 12.359 1 93.56 105 HIS A N 1
ATOM 818 C CA . HIS A 1 105 ? 0.205 4.035 12.203 1 93.56 105 HIS A CA 1
ATOM 819 C C . HIS A 1 105 ? -0.481 3.705 13.523 1 93.56 105 HIS A C 1
ATOM 821 O O . HIS A 1 105 ? -1.338 4.461 13.984 1 93.56 105 HIS A O 1
ATOM 827 N N . PRO A 1 106 ? -0.087 2.65 14.188 1 91.81 106 PRO A N 1
ATOM 828 C CA . PRO A 1 106 ? -0.747 2.332 15.453 1 91.81 106 PRO A CA 1
ATOM 829 C C . PRO A 1 106 ? -0.524 3.404 16.516 1 91.81 106 PRO A C 1
ATOM 831 O O . PRO A 1 106 ? -1.409 3.656 17.344 1 91.81 106 PRO A O 1
ATOM 834 N N . GLN A 1 107 ? 0.566 3.98 16.531 1 93.69 107 GLN A N 1
ATOM 835 C CA . GLN A 1 107 ? 0.859 4.992 17.547 1 93.69 107 GLN A CA 1
ATOM 836 C C . GLN A 1 107 ? -0.035 6.219 17.375 1 93.69 107 GLN A C 1
ATOM 838 O O . GLN A 1 107 ? -0.51 6.793 18.344 1 93.69 107 GLN A O 1
ATOM 843 N N . ILE A 1 108 ? -0.235 6.609 16.141 1 95.38 108 ILE A N 1
ATOM 844 C CA . ILE A 1 108 ? -1.105 7.746 15.867 1 95.38 108 ILE A CA 1
ATOM 845 C C . ILE A 1 108 ? -2.516 7.449 16.375 1 95.38 108 ILE A C 1
ATOM 847 O O . ILE A 1 108 ? -3.123 8.281 17.062 1 95.38 108 ILE A O 1
ATOM 851 N N . LEU A 1 109 ? -2.973 6.312 16.094 1 94.69 109 LEU A N 1
ATOM 852 C CA . LEU A 1 109 ? -4.32 5.941 16.516 1 94.69 109 LEU A CA 1
ATOM 853 C C . LEU A 1 109 ? -4.414 5.891 18.031 1 94.69 109 LEU A C 1
ATOM 855 O O . LEU A 1 109 ? -5.41 6.324 18.609 1 94.69 109 LEU A O 1
ATOM 859 N N . ARG A 1 110 ? -3.41 5.359 18.656 1 95.81 110 ARG A N 1
ATOM 860 C CA . ARG A 1 110 ? -3.369 5.309 20.109 1 95.81 110 ARG A CA 1
ATOM 861 C C . ARG A 1 110 ? -3.387 6.711 20.703 1 95.81 110 ARG A C 1
ATOM 863 O O . ARG A 1 110 ? -4.172 6.992 21.609 1 95.81 110 ARG A O 1
ATOM 870 N N . VAL A 1 111 ? -2.551 7.539 20.219 1 95.19 111 VAL A N 1
ATOM 871 C CA . VAL A 1 111 ? -2.428 8.898 20.734 1 95.19 111 VAL A CA 1
ATOM 872 C C . VAL A 1 111 ? -3.736 9.656 20.516 1 95.19 111 VAL A C 1
ATOM 874 O O . VAL A 1 111 ? -4.16 10.438 21.375 1 95.19 111 VAL A O 1
ATOM 877 N N . LYS A 1 112 ? -4.379 9.383 19.391 1 96.75 112 LYS A N 1
ATOM 878 C CA . LYS A 1 112 ? -5.633 10.055 19.047 1 96.75 112 LYS A CA 1
ATOM 879 C C . LYS A 1 112 ? -6.82 9.375 19.734 1 96.75 112 LYS A C 1
ATOM 881 O O . LYS A 1 112 ? -7.918 9.938 19.766 1 96.75 112 LYS A O 1
ATOM 886 N N . ASP A 1 113 ? -6.566 8.211 20.266 1 96.06 113 ASP A N 1
ATOM 887 C CA . ASP A 1 113 ? -7.605 7.398 20.891 1 96.06 113 ASP A CA 1
ATOM 888 C C . ASP A 1 113 ? -8.773 7.184 19.922 1 96.06 113 ASP A C 1
ATOM 890 O O . ASP A 1 113 ? -9.922 7.48 20.266 1 96.06 113 ASP A O 1
ATOM 894 N N . ARG A 1 114 ? -8.461 6.801 18.719 1 93.56 114 ARG A N 1
ATOM 895 C CA . ARG A 1 114 ? -9.438 6.555 17.656 1 93.56 114 ARG A CA 1
ATOM 896 C C . ARG A 1 114 ? -9.039 5.332 16.828 1 93.56 114 ARG A C 1
ATOM 898 O O . ARG A 1 114 ? -7.867 4.965 16.766 1 93.56 114 ARG A O 1
ATOM 905 N N . SER A 1 115 ? -10.008 4.734 16.188 1 88.75 115 SER A N 1
ATOM 906 C CA . SER A 1 115 ? -9.758 3.605 15.289 1 88.75 115 SER A CA 1
ATOM 907 C C . SER A 1 115 ? -9.422 4.078 13.883 1 88.75 115 SER A C 1
ATOM 909 O O . SER A 1 115 ? -8.906 3.305 13.07 1 88.75 115 SER A O 1
ATOM 911 N N . GLU A 1 116 ? -9.758 5.371 13.688 1 89.31 116 GLU A N 1
ATOM 912 C CA . GLU A 1 116 ? -9.461 5.961 12.391 1 89.31 116 GLU A CA 1
ATOM 913 C C . GLU A 1 116 ? -9.086 7.438 12.523 1 89.31 116 GLU A C 1
ATOM 915 O O . GLU A 1 116 ? -9.539 8.109 13.453 1 89.31 116 GLU A O 1
ATOM 920 N N . PHE A 1 117 ? -8.289 7.859 11.688 1 95.5 117 PHE A N 1
ATOM 921 C CA . PHE A 1 117 ? -7.844 9.242 11.641 1 95.5 117 PHE A CA 1
ATOM 922 C C . PHE A 1 117 ? -7.32 9.594 10.25 1 95.5 117 PHE A C 1
ATOM 924 O O . PHE A 1 117 ? -6.891 8.719 9.508 1 95.5 117 PHE A O 1
ATOM 931 N N . PRO A 1 118 ? -7.391 10.82 9.773 1 96.5 118 PRO A N 1
ATOM 932 C CA . PRO A 1 118 ? -6.93 11.18 8.43 1 96.5 118 PRO A CA 1
ATOM 933 C C . PRO A 1 118 ? -5.457 10.859 8.211 1 96.5 118 PRO A C 1
ATOM 935 O O . PRO A 1 118 ? -4.586 11.492 8.82 1 96.5 118 PRO A O 1
ATOM 938 N N . MET A 1 119 ? -5.203 9.906 7.43 1 97.12 119 MET A N 1
ATOM 939 C CA . MET A 1 119 ? -3.857 9.477 7.07 1 97.12 119 MET A CA 1
ATOM 940 C C . MET A 1 119 ? -3.805 9.008 5.621 1 97.12 119 MET A C 1
ATOM 942 O O . MET A 1 119 ? -4.75 8.391 5.129 1 97.12 119 MET A O 1
ATOM 946 N N . ILE A 1 120 ? -2.711 9.32 4.969 1 96.94 120 ILE A N 1
ATOM 947 C CA . ILE A 1 120 ? -2.453 8.812 3.627 1 96.94 120 ILE A CA 1
ATOM 948 C C . ILE A 1 120 ? -1.141 8.031 3.613 1 96.94 120 ILE A C 1
ATOM 950 O O . ILE A 1 120 ? -0.12 8.516 4.109 1 96.94 120 ILE A O 1
ATOM 954 N N . LEU A 1 121 ? -1.256 6.805 3.143 1 96 121 LEU A N 1
ATOM 955 C CA . LEU A 1 121 ? -0.052 6.012 2.918 1 96 121 LEU A CA 1
ATOM 956 C C . LEU A 1 121 ? 0.67 6.465 1.654 1 96 121 LEU A C 1
ATOM 958 O O . LEU A 1 121 ? 0.075 6.504 0.574 1 96 121 LEU A O 1
ATOM 962 N N . VAL A 1 122 ? 1.956 6.832 1.792 1 98.12 122 VAL A N 1
ATOM 963 C CA . VAL A 1 122 ? 2.699 7.414 0.679 1 98.12 122 VAL A CA 1
ATOM 964 C C . VAL A 1 122 ? 3.912 6.547 0.356 1 98.12 122 VAL A C 1
ATOM 966 O O . VAL A 1 122 ? 4.855 6.469 1.146 1 98.12 122 VAL A O 1
ATOM 969 N N . GLY A 1 123 ? 3.883 5.887 -0.807 1 97.75 123 GLY A N 1
ATOM 970 C CA . GLY A 1 123 ? 5.059 5.207 -1.331 1 97.75 123 GLY A CA 1
ATOM 971 C C . GLY A 1 123 ? 5.941 6.109 -2.17 1 97.75 123 GLY A C 1
ATOM 972 O O . GLY A 1 123 ? 5.664 6.336 -3.35 1 97.75 123 GLY A O 1
ATOM 973 N N . ASN A 1 124 ? 7.023 6.57 -1.582 1 98.25 124 ASN A N 1
ATOM 974 C CA . ASN A 1 124 ? 7.902 7.531 -2.24 1 98.25 124 ASN A CA 1
ATOM 975 C C . ASN A 1 124 ? 9.062 6.84 -2.943 1 98.25 124 ASN A C 1
ATOM 977 O O . ASN A 1 124 ? 9.25 5.629 -2.807 1 98.25 124 ASN A O 1
ATOM 981 N N . LYS A 1 125 ? 9.75 7.547 -3.768 1 97.44 125 LYS A N 1
ATOM 982 C CA . LYS A 1 125 ? 10.867 7.102 -4.586 1 97.44 125 LYS A CA 1
ATOM 983 C C . LYS A 1 125 ? 10.406 6.148 -5.684 1 97.44 125 LYS A C 1
ATOM 985 O O . LYS A 1 125 ? 11.094 5.172 -5.996 1 97.44 125 LYS A O 1
ATOM 990 N N . SER A 1 126 ? 9.266 6.492 -6.164 1 96.25 126 SER A N 1
ATOM 991 C CA . SER A 1 126 ? 8.656 5.637 -7.176 1 96.25 126 SER A CA 1
ATOM 992 C C . SER A 1 126 ? 9.422 5.711 -8.492 1 96.25 126 SER A C 1
ATOM 994 O O . SER A 1 126 ? 9.211 4.883 -9.383 1 96.25 126 SER A O 1
ATOM 996 N N . ASP A 1 127 ? 10.297 6.688 -8.617 1 96.62 127 ASP A N 1
ATOM 997 C CA . ASP A 1 127 ? 11.125 6.809 -9.812 1 96.62 127 ASP A CA 1
ATOM 998 C C . ASP A 1 127 ? 12.172 5.695 -9.875 1 96.62 127 ASP A C 1
ATOM 1000 O O . ASP A 1 127 ? 12.719 5.41 -10.945 1 96.62 127 ASP A O 1
ATOM 1004 N N . LEU A 1 128 ? 12.445 5.066 -8.758 1 94.19 128 LEU A N 1
ATOM 1005 C CA . LEU A 1 128 ? 13.445 4.004 -8.695 1 94.19 128 LEU A CA 1
ATOM 1006 C C . LEU A 1 128 ? 12.82 2.648 -8.992 1 94.19 128 LEU A C 1
ATOM 1008 O O . LEU A 1 128 ? 12.867 1.74 -8.156 1 94.19 128 LEU A O 1
ATOM 1012 N N . GLU A 1 129 ? 12.297 2.486 -10.125 1 87.31 129 GLU A N 1
ATOM 1013 C CA . GLU A 1 129 ? 11.539 1.311 -10.539 1 87.31 129 GLU A CA 1
ATOM 1014 C C . GLU A 1 129 ? 12.391 0.046 -10.461 1 87.31 129 GLU A C 1
ATOM 1016 O O . GLU A 1 129 ? 11.914 -1.002 -10.016 1 87.31 129 GLU A O 1
ATOM 1021 N N . GLN A 1 130 ? 13.609 0.108 -10.812 1 85.25 130 GLN A N 1
ATOM 1022 C CA . GLN A 1 130 ? 14.484 -1.058 -10.859 1 85.25 130 GLN A CA 1
ATOM 1023 C C . GLN A 1 130 ? 14.805 -1.559 -9.453 1 85.25 130 GLN A C 1
ATOM 1025 O O . GLN A 1 130 ? 15.141 -2.73 -9.266 1 85.25 130 GLN A O 1
ATOM 1030 N N . GLU A 1 131 ? 14.695 -0.696 -8.5 1 89.88 131 GLU A N 1
ATOM 1031 C CA . GLU A 1 131 ? 15.031 -1.035 -7.121 1 89.88 131 GLU A CA 1
ATOM 1032 C C . GLU A 1 131 ? 13.781 -1.345 -6.309 1 89.88 131 GLU A C 1
ATOM 1034 O O . GLU A 1 131 ? 13.867 -1.631 -5.109 1 89.88 131 GLU A O 1
ATOM 1039 N N . ARG A 1 132 ? 12.719 -1.308 -6.973 1 88.69 132 ARG A N 1
ATOM 1040 C CA . ARG A 1 132 ? 11.438 -1.463 -6.289 1 88.69 132 ARG A CA 1
ATOM 1041 C C . ARG A 1 132 ? 11.336 -2.83 -5.625 1 88.69 132 ARG A C 1
ATOM 1043 O O . ARG A 1 132 ? 11.68 -3.85 -6.227 1 88.69 132 ARG A O 1
ATOM 1050 N N . THR A 1 133 ? 10.945 -2.807 -4.348 1 86.19 133 THR A N 1
ATOM 1051 C CA . THR A 1 133 ? 10.781 -4.055 -3.607 1 86.19 133 THR A CA 1
ATOM 1052 C C . THR A 1 133 ? 9.32 -4.27 -3.23 1 86.19 133 THR A C 1
ATOM 1054 O O . THR A 1 133 ? 8.93 -5.371 -2.834 1 86.19 133 THR A O 1
ATOM 1057 N N . ILE A 1 134 ? 8.523 -3.256 -3.414 1 85.69 134 ILE A N 1
ATOM 1058 C CA . ILE A 1 134 ? 7.113 -3.326 -3.062 1 85.69 134 ILE A CA 1
ATOM 1059 C C . ILE A 1 134 ? 6.258 -3.01 -4.289 1 85.69 134 ILE A C 1
ATOM 1061 O O . ILE A 1 134 ? 6.383 -1.935 -4.879 1 85.69 134 ILE A O 1
ATOM 1065 N N . GLN A 1 135 ? 5.543 -3.926 -4.703 1 90.5 135 GLN A N 1
ATOM 1066 C CA . GLN A 1 135 ? 4.617 -3.703 -5.809 1 90.5 135 GLN A CA 1
ATOM 1067 C C . GLN A 1 135 ? 3.174 -3.656 -5.312 1 90.5 135 GLN A C 1
ATOM 1069 O O . GLN A 1 135 ? 2.711 -4.582 -4.641 1 90.5 135 GLN A O 1
ATOM 1074 N N . TYR A 1 136 ? 2.574 -2.578 -5.617 1 92.38 136 TYR A N 1
ATOM 1075 C CA . TYR A 1 136 ? 1.193 -2.361 -5.199 1 92.38 136 TYR A CA 1
ATOM 1076 C C . TYR A 1 136 ? 0.302 -2.064 -6.402 1 92.38 136 TYR A C 1
ATOM 1078 O O . TYR A 1 136 ? 0.708 -1.353 -7.324 1 92.38 136 TYR A O 1
ATOM 1086 N N . ILE A 1 137 ? -0.894 -2.668 -6.41 1 94.94 137 ILE A N 1
ATOM 1087 C CA . ILE A 1 137 ? -1.86 -2.387 -7.465 1 94.94 137 ILE A CA 1
ATOM 1088 C C . ILE A 1 137 ? -3.271 -2.361 -6.879 1 94.94 137 ILE A C 1
ATOM 1090 O O . ILE A 1 137 ? -3.619 -3.201 -6.047 1 94.94 137 ILE A O 1
ATOM 1094 N N . GLU A 1 138 ? -3.992 -1.357 -7.262 1 95.81 138 GLU A N 1
ATOM 1095 C CA . GLU A 1 138 ? -5.398 -1.321 -6.871 1 95.81 138 GLU A CA 1
ATOM 1096 C C . GLU A 1 138 ? -6.281 -1.979 -7.93 1 95.81 138 GLU A C 1
ATOM 1098 O O . GLU A 1 138 ? -6.098 -1.754 -9.125 1 95.81 138 GLU A O 1
ATOM 1103 N N . THR A 1 139 ? -7.207 -2.781 -7.383 1 98.31 139 THR A N 1
ATOM 1104 C CA . THR A 1 139 ? -8.062 -3.52 -8.305 1 98.31 139 THR A CA 1
ATOM 1105 C C . THR A 1 139 ? -9.531 -3.4 -7.887 1 98.31 139 THR A C 1
ATOM 1107 O O . THR A 1 139 ? -9.828 -3.092 -6.734 1 98.31 139 THR A O 1
ATOM 1110 N N . SER A 1 140 ? -10.375 -3.598 -8.875 1 98.44 140 SER A N 1
ATOM 1111 C CA . SER A 1 140 ? -11.789 -3.883 -8.664 1 98.44 140 SER A CA 1
ATOM 1112 C C . SER A 1 140 ? -12.227 -5.113 -9.445 1 98.44 140 SER A C 1
ATOM 1114 O O . SER A 1 140 ? -12.328 -5.066 -10.672 1 98.44 140 SER A O 1
ATOM 1116 N N . ALA A 1 141 ? -12.492 -6.145 -8.75 1 98.31 141 ALA A N 1
ATOM 1117 C CA . ALA A 1 141 ? -13.039 -7.32 -9.43 1 98.31 141 ALA A CA 1
ATOM 1118 C C . ALA A 1 141 ? -14.367 -6.992 -10.109 1 98.31 141 ALA A C 1
ATOM 1120 O O . ALA A 1 141 ? -14.641 -7.469 -11.211 1 98.31 141 ALA A O 1
ATOM 1121 N N . LYS A 1 142 ? -15.117 -6.188 -9.484 1 97.56 142 LYS A N 1
ATOM 1122 C CA . LYS A 1 142 ? -16.453 -5.844 -9.961 1 97.56 142 LYS A CA 1
ATOM 1123 C C . LYS A 1 142 ? -16.391 -5.086 -11.281 1 97.56 142 LYS A C 1
ATOM 1125 O O . LYS A 1 142 ? -17.125 -5.395 -12.219 1 97.56 142 LYS A O 1
ATOM 1130 N N . GLN A 1 143 ? -15.461 -4.156 -11.406 1 97.62 143 GLN A N 1
ATOM 1131 C CA . GLN A 1 143 ? -15.383 -3.303 -12.586 1 97.62 143 GLN A CA 1
ATOM 1132 C C . GLN A 1 143 ? -14.297 -3.781 -13.539 1 97.62 143 GLN A C 1
ATOM 1134 O O . GLN A 1 143 ? -14.047 -3.156 -14.57 1 97.62 143 GLN A O 1
ATOM 1139 N N . LYS A 1 144 ? -13.594 -4.793 -13.148 1 97.44 144 LYS A N 1
ATOM 1140 C CA . LYS A 1 144 ? -12.508 -5.375 -13.93 1 97.44 144 LYS A CA 1
ATOM 1141 C C . LYS A 1 144 ? -11.344 -4.395 -14.055 1 97.44 144 LYS A C 1
ATOM 1143 O O . LYS A 1 144 ? -10.641 -4.387 -15.07 1 97.44 144 LYS A O 1
ATOM 1148 N N . THR A 1 145 ? -11.242 -3.611 -13.031 1 97.75 145 THR A N 1
ATOM 1149 C CA . THR A 1 145 ? -10.133 -2.662 -13.023 1 97.75 145 THR A CA 1
ATOM 1150 C C . THR A 1 145 ? -8.836 -3.35 -12.617 1 97.75 145 THR A C 1
ATOM 1152 O O . THR A 1 145 ? -8.75 -3.924 -11.523 1 97.75 145 THR A O 1
ATOM 1155 N N . ASN A 1 146 ? -7.801 -3.373 -13.461 1 97.75 146 ASN A N 1
ATOM 1156 C CA . ASN A 1 146 ? -6.43 -3.807 -13.203 1 97.75 146 ASN A CA 1
ATOM 1157 C C . ASN A 1 146 ? -6.371 -5.277 -12.805 1 97.75 146 ASN A C 1
ATOM 1159 O O . ASN A 1 146 ? -5.406 -5.719 -12.18 1 97.75 146 ASN A O 1
ATOM 1163 N N . VAL A 1 147 ? -7.406 -6.059 -13.133 1 98.56 147 VAL A N 1
ATOM 1164 C CA . VAL A 1 147 ? -7.438 -7.469 -12.766 1 98.56 147 VAL A CA 1
ATOM 1165 C C . VAL A 1 147 ? -6.371 -8.234 -13.547 1 98.56 147 VAL A C 1
ATOM 1167 O O . VAL A 1 147 ? -5.492 -8.859 -12.953 1 98.56 147 VAL A O 1
ATOM 1170 N N . ASP A 1 148 ? -6.367 -8.062 -14.828 1 98.12 148 ASP A N 1
ATOM 1171 C CA . ASP A 1 148 ? -5.375 -8.727 -15.664 1 98.12 148 ASP A CA 1
ATOM 1172 C C . ASP A 1 148 ? -3.963 -8.273 -15.312 1 98.12 148 ASP A C 1
ATOM 1174 O O . ASP A 1 148 ? -3.043 -9.086 -15.219 1 98.12 148 ASP A O 1
ATOM 1178 N N . GLN A 1 149 ? -3.885 -7.051 -15.055 1 97.88 149 GLN A N 1
ATOM 1179 C CA . GLN A 1 149 ? -2.578 -6.461 -14.773 1 97.88 149 GLN A CA 1
ATOM 1180 C C . GLN A 1 149 ? -1.965 -7.051 -13.508 1 97.88 149 GLN A C 1
ATOM 1182 O O . GLN A 1 149 ? -0.759 -7.301 -13.453 1 97.88 149 GLN A O 1
ATOM 1187 N N . ALA A 1 150 ? -2.746 -7.246 -12.539 1 98.5 150 ALA A N 1
ATOM 1188 C CA . ALA A 1 150 ? -2.25 -7.797 -11.281 1 98.5 150 ALA A CA 1
ATOM 1189 C C . ALA A 1 150 ? -1.604 -9.164 -11.5 1 98.5 150 ALA A C 1
ATOM 1191 O O . ALA A 1 150 ? -0.496 -9.414 -11.023 1 98.5 150 ALA A O 1
ATOM 1192 N N . PHE A 1 151 ? -2.254 -10.008 -12.266 1 98.69 151 PHE A N 1
ATOM 1193 C CA . PHE A 1 151 ? -1.735 -11.344 -12.523 1 98.69 151 PHE A CA 1
ATOM 1194 C C . PHE A 1 151 ? -0.529 -11.297 -13.453 1 98.69 151 PHE A C 1
ATOM 1196 O O . PHE A 1 151 ? 0.456 -12.008 -13.242 1 98.69 151 PHE A O 1
ATOM 1203 N N . HIS A 1 152 ? -0.627 -10.422 -14.445 1 98.31 152 HIS A N 1
ATOM 1204 C CA . HIS A 1 152 ? 0.49 -10.289 -15.375 1 98.31 152 HIS A CA 1
ATOM 1205 C C . HIS A 1 152 ? 1.734 -9.758 -14.672 1 98.31 152 HIS A C 1
ATOM 1207 O O . HIS A 1 152 ? 2.844 -10.242 -14.914 1 98.31 152 HIS A O 1
ATOM 1213 N N . ASP A 1 153 ? 1.494 -8.805 -13.805 1 97.12 153 ASP A N 1
ATOM 1214 C CA . ASP A 1 153 ? 2.609 -8.242 -13.047 1 97.12 153 ASP A CA 1
ATOM 1215 C C . ASP A 1 153 ? 3.262 -9.305 -12.164 1 97.12 153 ASP A C 1
ATOM 1217 O O . ASP A 1 153 ? 4.477 -9.281 -11.953 1 97.12 153 ASP A O 1
ATOM 1221 N N . LEU A 1 154 ? 2.459 -10.172 -11.633 1 98.12 154 LEU A N 1
ATOM 1222 C CA . LEU A 1 154 ? 3.016 -11.234 -10.805 1 98.12 154 LEU A CA 1
ATOM 1223 C C . LEU A 1 154 ? 3.902 -12.164 -11.625 1 98.12 154 LEU A C 1
ATOM 1225 O O . LEU A 1 154 ? 4.984 -12.555 -11.188 1 98.12 154 LEU A O 1
ATOM 1229 N N . VAL A 1 155 ? 3.484 -12.492 -12.812 1 97.75 155 VAL A N 1
ATOM 1230 C CA . VAL A 1 155 ? 4.285 -13.328 -13.703 1 97.75 155 VAL A CA 1
ATOM 1231 C C . VAL A 1 155 ? 5.609 -12.633 -14.008 1 97.75 155 VAL A C 1
ATOM 1233 O O . VAL A 1 155 ? 6.672 -13.258 -13.977 1 97.75 155 VAL A O 1
ATOM 1236 N N . ARG A 1 156 ? 5.484 -11.375 -14.258 1 95.62 156 ARG A N 1
ATOM 1237 C CA . ARG A 1 156 ? 6.703 -10.617 -14.523 1 95.62 156 ARG A CA 1
ATOM 1238 C C . ARG A 1 156 ? 7.645 -10.664 -13.32 1 95.62 156 ARG A C 1
ATOM 1240 O O . ARG A 1 156 ? 8.859 -10.766 -13.492 1 95.62 156 ARG A O 1
ATOM 1247 N N . ALA A 1 157 ? 7.102 -10.539 -12.141 1 94.94 157 ALA A N 1
ATOM 1248 C CA . ALA A 1 157 ? 7.91 -10.602 -10.93 1 94.94 157 ALA A CA 1
ATOM 1249 C C . ALA A 1 157 ? 8.594 -11.969 -10.797 1 94.94 157 ALA A C 1
ATOM 1251 O O . ALA A 1 157 ? 9.75 -12.047 -10.391 1 94.94 157 ALA A O 1
ATOM 1252 N N . ILE A 1 158 ? 7.93 -13.031 -11.141 1 96.88 158 ILE A N 1
ATOM 1253 C CA . ILE A 1 158 ? 8.484 -14.375 -11.078 1 96.88 158 ILE A CA 1
ATOM 1254 C C . ILE A 1 158 ? 9.625 -14.516 -12.078 1 96.88 158 ILE A C 1
ATOM 1256 O O . ILE A 1 158 ? 10.688 -15.055 -11.75 1 96.88 158 ILE A O 1
ATOM 1260 N N . ARG A 1 159 ? 9.383 -14.008 -13.258 1 95.06 159 ARG A N 1
ATOM 1261 C CA . ARG A 1 159 ? 10.414 -14.047 -14.289 1 95.06 159 ARG A CA 1
ATOM 1262 C C . ARG A 1 159 ? 11.672 -13.312 -13.828 1 95.06 159 ARG A C 1
ATOM 1264 O O . ARG A 1 159 ? 12.789 -13.82 -13.992 1 95.06 159 ARG A O 1
ATOM 1271 N N . LYS A 1 160 ? 11.445 -12.164 -13.273 1 92.69 160 LYS A N 1
ATOM 1272 C CA . LYS A 1 160 ? 12.562 -11.367 -12.781 1 92.69 160 LYS A CA 1
ATOM 1273 C C . LYS A 1 160 ? 13.312 -12.102 -11.672 1 92.69 160 LYS A C 1
ATOM 1275 O O . LYS A 1 160 ? 14.547 -12.117 -11.656 1 92.69 160 LYS A O 1
ATOM 1280 N N . PHE A 1 161 ? 12.586 -12.648 -10.805 1 94.06 161 PHE A N 1
ATOM 1281 C CA . PHE A 1 161 ? 13.156 -13.383 -9.68 1 94.06 161 PHE A CA 1
ATOM 1282 C C . PHE A 1 161 ? 14 -14.555 -10.172 1 94.06 161 PHE A C 1
ATOM 1284 O O . PHE A 1 161 ? 15.117 -14.758 -9.695 1 94.06 161 PHE A O 1
ATOM 1291 N N . HIS A 1 162 ? 13.539 -15.344 -11.094 1 93 162 HIS A N 1
ATOM 1292 C CA . HIS A 1 162 ? 14.266 -16.484 -11.648 1 93 162 HIS A CA 1
ATOM 1293 C C . HIS A 1 162 ? 15.523 -16.031 -12.375 1 93 162 HIS A C 1
ATOM 1295 O O . HIS A 1 162 ? 16.562 -16.672 -12.289 1 93 162 HIS A O 1
ATOM 1301 N N . ALA A 1 163 ? 15.391 -14.922 -13.055 1 91.38 163 ALA A N 1
ATOM 1302 C CA . ALA A 1 163 ? 16.547 -14.383 -13.766 1 91.38 163 ALA A CA 1
ATOM 1303 C C . ALA A 1 163 ? 17.656 -13.992 -12.797 1 91.38 163 ALA A C 1
ATOM 1305 O O . ALA A 1 163 ? 18.828 -14.242 -13.062 1 91.38 163 ALA A O 1
ATOM 1306 N N . GLN A 1 164 ? 17.266 -13.414 -11.734 1 89.31 164 GLN A N 1
ATOM 1307 C CA . GLN A 1 164 ? 18.234 -12.992 -10.734 1 89.31 164 GLN A CA 1
ATOM 1308 C C . GLN A 1 164 ? 18.906 -14.203 -10.078 1 89.31 164 GLN A C 1
ATOM 1310 O O . GLN A 1 164 ? 20.109 -14.18 -9.82 1 89.31 164 GLN A O 1
ATOM 1315 N N . LEU A 1 165 ? 18.188 -15.289 -9.789 1 90.06 165 LEU A N 1
ATOM 1316 C CA . LEU A 1 165 ? 18.734 -16.5 -9.188 1 90.06 165 LEU A CA 1
ATOM 1317 C C . LEU A 1 165 ? 19.734 -17.172 -10.133 1 90.06 165 LEU A C 1
ATOM 1319 O O . LEU A 1 165 ? 20.766 -17.672 -9.688 1 90.06 165 LEU A O 1
ATOM 1323 N N . GLU A 1 166 ? 19.422 -17.156 -11.406 1 89.62 166 GLU A N 1
ATOM 1324 C CA . GLU A 1 166 ? 20.297 -17.75 -12.406 1 89.62 166 GLU A CA 1
ATOM 1325 C C . GLU A 1 166 ? 21.609 -16.969 -12.523 1 89.62 166 GLU A C 1
ATOM 1327 O O . GLU A 1 166 ? 22.672 -17.562 -12.672 1 89.62 166 GLU A O 1
ATOM 1332 N N . GLU A 1 167 ? 21.469 -15.695 -12.477 1 88.88 167 GLU A N 1
ATOM 1333 C CA . GLU A 1 167 ? 22.656 -14.852 -12.555 1 88.88 167 GLU A CA 1
ATOM 1334 C C . GLU A 1 167 ? 23.578 -15.062 -11.352 1 88.88 167 GLU A C 1
ATOM 1336 O O . GLU A 1 167 ? 24.797 -15.094 -11.484 1 88.88 167 GLU A O 1
ATOM 1341 N N . GLN A 1 168 ? 22.984 -15.227 -10.25 1 86.88 168 GLN A N 1
ATOM 1342 C CA . GLN A 1 168 ? 23.766 -15.453 -9.031 1 86.88 168 GLN A CA 1
ATOM 1343 C C . GLN A 1 168 ? 24.469 -16.797 -9.062 1 86.88 168 GLN A C 1
ATOM 1345 O O . GLN A 1 168 ? 25.594 -16.922 -8.602 1 86.88 168 GLN A O 1
ATOM 1350 N N . GLN A 1 169 ? 23.844 -17.828 -9.555 1 86.38 169 GLN A N 1
ATOM 1351 C CA . GLN A 1 169 ? 24.406 -19.172 -9.664 1 86.38 169 GLN A CA 1
ATOM 1352 C C . GLN A 1 169 ? 25.562 -19.188 -10.672 1 86.38 169 GLN A C 1
ATOM 1354 O O . GLN A 1 169 ? 26.562 -19.875 -10.461 1 86.38 169 GLN A O 1
ATOM 1359 N N . ARG A 1 170 ? 25.422 -18.516 -11.719 1 84.75 170 ARG A N 1
ATOM 1360 C CA . ARG A 1 170 ? 26.484 -18.438 -12.719 1 84.75 170 ARG A CA 1
ATOM 1361 C C . ARG A 1 170 ? 27.719 -17.734 -12.156 1 84.75 170 ARG A C 1
ATOM 1363 O O . ARG A 1 170 ? 28.844 -18.172 -12.398 1 84.75 170 ARG A O 1
ATOM 1370 N N . LYS A 1 171 ? 27.484 -16.688 -11.398 1 78.06 171 LYS A N 1
ATOM 1371 C CA . LYS A 1 171 ? 28.594 -15.945 -10.797 1 78.06 171 LYS A CA 1
ATOM 1372 C C . LYS A 1 171 ? 29.312 -16.781 -9.75 1 78.06 171 LYS A C 1
ATOM 1374 O O . LYS A 1 171 ? 30.531 -16.734 -9.633 1 78.06 171 LYS A O 1
ATOM 1379 N N . LYS A 1 172 ? 28.641 -17.531 -9.062 1 75.38 172 LYS A N 1
ATOM 1380 C CA . LYS A 1 172 ? 29.234 -18.406 -8.055 1 75.38 172 LYS A CA 1
ATOM 1381 C C . LYS A 1 172 ? 29.984 -19.578 -8.703 1 75.38 172 LYS A C 1
ATOM 1383 O O . LYS A 1 172 ? 30.984 -20.062 -8.172 1 75.38 172 LYS A O 1
ATOM 1388 N N . GLY A 1 173 ? 29.344 -20.156 -9.664 1 62.97 173 GLY A N 1
ATOM 1389 C CA . GLY A 1 173 ? 30 -21.219 -10.398 1 62.97 173 GLY A CA 1
ATOM 1390 C C . GLY A 1 173 ? 31.281 -20.797 -11.078 1 62.97 173 GLY A C 1
ATOM 1391 O O . GLY A 1 173 ? 32.25 -21.562 -11.172 1 62.97 173 GLY A O 1
ATOM 1392 N N . ASN A 1 174 ? 31.281 -19.594 -11.531 1 65.62 174 ASN A N 1
ATOM 1393 C CA . ASN A 1 174 ? 32.469 -19.094 -12.18 1 65.62 174 ASN A CA 1
ATOM 1394 C C . ASN A 1 174 ? 33.562 -18.734 -11.172 1 65.62 174 ASN A C 1
ATOM 1396 O O . ASN A 1 174 ? 34.75 -18.734 -11.5 1 65.62 174 ASN A O 1
ATOM 1400 N N . SER A 1 175 ? 33.219 -18.375 -10.008 1 59.59 175 SER A N 1
ATOM 1401 C CA . SER A 1 175 ? 34.219 -18.031 -9.008 1 59.59 175 SER A CA 1
ATOM 1402 C C . SER A 1 175 ? 34.906 -19.297 -8.492 1 59.59 175 SER A C 1
ATOM 1404 O O . SER A 1 175 ? 36.062 -19.219 -8.039 1 59.59 175 SER A O 1
ATOM 1406 N N . GLY A 1 176 ? 34.312 -20.484 -8.414 1 51.41 176 GLY A N 1
ATOM 1407 C CA . GLY A 1 176 ? 34.938 -21.688 -7.934 1 51.41 176 GLY A CA 1
ATOM 1408 C C . GLY A 1 176 ? 36 -22.25 -8.891 1 51.41 176 GLY A C 1
ATOM 1409 O O . GLY A 1 176 ? 36.812 -23.094 -8.516 1 51.41 176 GLY A O 1
ATOM 1410 N N . LYS A 1 177 ? 35.875 -22.078 -10.133 1 49.06 177 LYS A N 1
ATOM 1411 C CA . LYS A 1 177 ? 36.875 -22.688 -11.039 1 49.06 177 LYS A CA 1
ATOM 1412 C C . LYS A 1 177 ? 38.219 -22.031 -10.906 1 49.06 177 LYS A C 1
ATOM 1414 O O . LYS A 1 177 ? 39.219 -22.547 -11.391 1 49.06 177 LYS A O 1
ATOM 1419 N N . LYS A 1 178 ? 38.25 -20.797 -10.469 1 46.81 178 LYS A N 1
ATOM 1420 C CA . LYS A 1 178 ? 39.594 -20.219 -10.625 1 46.81 178 LYS A CA 1
ATOM 1421 C C . LYS A 1 178 ? 40.531 -20.719 -9.531 1 46.81 178 LYS A C 1
ATOM 1423 O O . LYS A 1 178 ? 41.75 -20.469 -9.578 1 46.81 178 LYS A O 1
ATOM 1428 N N . SER A 1 179 ? 39.906 -21.109 -8.375 1 44.28 179 SER A N 1
ATOM 1429 C CA . SER A 1 179 ? 40.906 -21.297 -7.328 1 44.28 179 SER A CA 1
ATOM 1430 C C . SER A 1 179 ? 41.656 -22.625 -7.508 1 44.28 179 SER A C 1
ATOM 1432 O O . SER A 1 179 ? 42.438 -23.031 -6.648 1 44.28 179 SER A O 1
ATOM 1434 N N . LYS A 1 180 ? 41.281 -23.516 -8.469 1 42.81 180 LYS A N 1
ATOM 1435 C CA . LYS A 1 180 ? 41.969 -24.797 -8.422 1 42.81 180 LYS A CA 1
ATOM 1436 C C . LYS A 1 180 ? 43.469 -24.625 -8.695 1 42.81 180 LYS A C 1
ATOM 1438 O O . LYS A 1 180 ? 44.312 -25.281 -8.062 1 42.81 180 LYS A O 1
ATOM 1443 N N . CYS A 1 181 ? 43.812 -24.031 -9.82 1 42.06 181 CYS A N 1
ATOM 1444 C CA . CYS A 1 181 ? 45.031 -24.562 -10.445 1 42.06 181 CYS A CA 1
ATOM 1445 C C . CYS A 1 181 ? 46.281 -23.953 -9.836 1 42.06 181 CYS A C 1
ATOM 1447 O O . CYS A 1 181 ? 47.406 -24.203 -10.312 1 42.06 181 CYS A O 1
ATOM 1449 N N . LEU A 1 182 ? 46.125 -22.828 -9.023 1 38.84 182 LEU A N 1
ATOM 1450 C CA . LEU A 1 182 ? 47.5 -22.297 -8.922 1 38.84 182 LEU A CA 1
ATOM 1451 C C . LEU A 1 182 ? 48.344 -23.172 -8 1 38.84 182 LEU A C 1
ATOM 1453 O O . LEU A 1 182 ? 48.312 -23.016 -6.777 1 38.84 182 LEU A O 1
ATOM 1457 N N . ILE A 1 183 ? 48.25 -24.5 -8.141 1 40.12 183 ILE A N 1
ATOM 1458 C CA . ILE A 1 183 ? 49.281 -25.266 -7.43 1 40.12 183 ILE A CA 1
ATOM 1459 C C . ILE A 1 183 ? 50.656 -24.891 -7.938 1 40.12 183 ILE A C 1
ATOM 1461 O O . ILE A 1 183 ? 51 -25.141 -9.094 1 40.12 183 ILE A O 1
ATOM 1465 N N . LEU A 1 184 ? 51.188 -23.625 -7.816 1 30.11 184 LEU A N 1
ATOM 1466 C CA . LEU A 1 184 ? 52.656 -23.641 -7.805 1 30.11 184 LEU A CA 1
ATOM 1467 C C . LEU A 1 184 ? 53.156 -24.25 -6.508 1 30.11 184 LEU A C 1
ATOM 1469 O O . LEU A 1 184 ? 52.656 -23.953 -5.426 1 30.11 184 LEU A O 1
ATOM 1473 N N . MET B 1 1 ? 14.492 -23.812 -36.375 1 25.39 1 MET B N 1
ATOM 1474 C CA . MET B 1 1 ? 14.328 -24.578 -35.156 1 25.39 1 MET B CA 1
ATOM 1475 C C . MET B 1 1 ? 13.992 -23.672 -33.969 1 25.39 1 MET B C 1
ATOM 1477 O O . MET B 1 1 ? 14.711 -22.719 -33.688 1 25.39 1 MET B O 1
ATOM 1481 N N . ALA B 1 2 ? 12.766 -23.484 -33.594 1 33.88 2 ALA B N 1
ATOM 1482 C CA . ALA B 1 2 ? 12.398 -22.594 -32.5 1 33.88 2 ALA B CA 1
ATOM 1483 C C . ALA B 1 2 ? 13.344 -22.75 -31.312 1 33.88 2 ALA B C 1
ATOM 1485 O O . ALA B 1 2 ? 13.617 -23.875 -30.875 1 33.88 2 ALA B O 1
ATOM 1486 N N . LYS B 1 3 ? 14.297 -22 -31.125 1 39.62 3 LYS B N 1
ATOM 1487 C CA . LYS B 1 3 ? 15.328 -22.266 -30.125 1 39.62 3 LYS B CA 1
ATOM 1488 C C . LYS B 1 3 ? 14.719 -22.844 -28.844 1 39.62 3 LYS B C 1
ATOM 1490 O O . LYS B 1 3 ? 13.664 -22.391 -28.391 1 39.62 3 LYS B O 1
ATOM 1495 N N . ALA B 1 4 ? 15.047 -23.969 -28.359 1 39.28 4 ALA B N 1
ATOM 1496 C CA . ALA B 1 4 ? 14.68 -24.875 -27.281 1 39.28 4 ALA B CA 1
ATOM 1497 C C . ALA B 1 4 ? 14.164 -24.109 -26.078 1 39.28 4 ALA B C 1
ATOM 1499 O O . ALA B 1 4 ? 13.359 -24.625 -25.297 1 39.28 4 ALA B O 1
ATOM 1500 N N . GLY B 1 5 ? 14.609 -22.984 -25.688 1 43.12 5 GLY B N 1
ATOM 1501 C CA . GLY B 1 5 ? 14.492 -22.219 -24.469 1 43.12 5 GLY B CA 1
ATOM 1502 C C . GLY B 1 5 ? 13.164 -21.484 -24.344 1 43.12 5 GLY B C 1
ATOM 1503 O O . GLY B 1 5 ? 12.961 -20.719 -23.406 1 43.12 5 GLY B O 1
ATOM 1504 N N . ASP B 1 6 ? 12.562 -21.188 -25.391 1 48.31 6 ASP B N 1
ATOM 1505 C CA . ASP B 1 6 ? 11.289 -20.469 -25.391 1 48.31 6 ASP B CA 1
ATOM 1506 C C . ASP B 1 6 ? 10.164 -21.344 -24.828 1 48.31 6 ASP B C 1
ATOM 1508 O O . ASP B 1 6 ? 9.039 -21.312 -25.328 1 48.31 6 ASP B O 1
ATOM 1512 N N . ALA B 1 7 ? 10.438 -22.484 -24.219 1 51.06 7 ALA B N 1
ATOM 1513 C CA . ALA B 1 7 ? 9.445 -23.422 -23.688 1 51.06 7 ALA B CA 1
ATOM 1514 C C . ALA B 1 7 ? 8.359 -22.688 -22.922 1 51.06 7 ALA B C 1
ATOM 1516 O O . ALA B 1 7 ? 8.625 -21.672 -22.281 1 51.06 7 ALA B O 1
ATOM 1517 N N . ASP B 1 8 ? 7.141 -22.922 -23.219 1 63.97 8 ASP B N 1
ATOM 1518 C CA . ASP B 1 8 ? 5.953 -22.531 -22.469 1 63.97 8 ASP B CA 1
ATOM 1519 C C . ASP B 1 8 ? 6.156 -22.734 -20.969 1 63.97 8 ASP B C 1
ATOM 1521 O O . ASP B 1 8 ? 6.414 -23.859 -20.516 1 63.97 8 ASP B O 1
ATOM 1525 N N . LYS B 1 9 ? 6.465 -21.625 -20.312 1 87.25 9 LYS B N 1
ATOM 1526 C CA . LYS B 1 9 ? 6.75 -21.75 -18.891 1 87.25 9 LYS B CA 1
ATOM 1527 C C . LYS B 1 9 ? 5.469 -21.656 -18.062 1 87.25 9 LYS B C 1
ATOM 1529 O O . LYS B 1 9 ? 4.566 -20.891 -18.391 1 87.25 9 LYS B O 1
ATOM 1534 N N . GLN B 1 10 ? 5.348 -22.688 -17.266 1 94.94 10 GLN B N 1
ATOM 1535 C CA . GLN B 1 10 ? 4.266 -22.75 -16.281 1 94.94 10 GLN B CA 1
ATOM 1536 C C . GLN B 1 10 ? 4.59 -21.922 -15.047 1 94.94 10 GLN B C 1
ATOM 1538 O O . GLN B 1 10 ? 5.723 -21.922 -14.57 1 94.94 10 GLN B O 1
ATOM 1543 N N . TYR B 1 11 ? 3.629 -21.156 -14.648 1 98.06 11 TYR B N 1
ATOM 1544 C CA . TYR B 1 11 ? 3.768 -20.344 -13.453 1 98.06 11 TYR B CA 1
ATOM 1545 C C . TYR B 1 11 ? 2.719 -20.719 -12.414 1 98.06 11 TYR B C 1
ATOM 1547 O O . TYR B 1 11 ? 1.521 -20.734 -12.711 1 98.06 11 TYR B O 1
ATOM 1555 N N . LYS B 1 12 ? 3.111 -21.047 -11.227 1 98.38 12 LYS B N 1
ATOM 1556 C CA . LYS B 1 12 ? 2.201 -21.328 -10.125 1 98.38 12 LYS B CA 1
ATOM 1557 C C . LYS B 1 12 ? 1.927 -20.078 -9.289 1 98.38 12 LYS B C 1
ATOM 1559 O O . LYS B 1 12 ? 2.768 -19.672 -8.492 1 98.38 12 LYS B O 1
ATOM 1564 N N . LEU B 1 13 ? 0.732 -19.562 -9.453 1 98.69 13 LEU B N 1
ATOM 1565 C CA . LEU B 1 13 ? 0.318 -18.344 -8.766 1 98.69 13 LEU B CA 1
ATOM 1566 C C . LEU B 1 13 ? -0.633 -18.656 -7.617 1 98.69 13 LEU B C 1
ATOM 1568 O O . LEU B 1 13 ? -1.507 -19.516 -7.754 1 98.69 13 LEU B O 1
ATOM 1572 N N . VAL B 1 14 ? -0.443 -18 -6.512 1 98.19 14 VAL B N 1
ATOM 1573 C CA . VAL B 1 14 ? -1.313 -18.219 -5.363 1 98.19 14 VAL B CA 1
ATOM 1574 C C . VAL B 1 14 ? -1.939 -16.906 -4.922 1 98.19 14 VAL B C 1
ATOM 1576 O O . VAL B 1 14 ? -1.246 -15.891 -4.793 1 98.19 14 VAL B O 1
ATOM 1579 N N . VAL B 1 15 ? -3.238 -16.891 -4.75 1 98.06 15 VAL B N 1
ATOM 1580 C CA . VAL B 1 15 ? -3.975 -15.734 -4.262 1 98.06 15 VAL B CA 1
ATOM 1581 C C . VAL B 1 15 ? -4.254 -15.883 -2.77 1 98.06 15 VAL B C 1
ATOM 1583 O O . VAL B 1 15 ? -4.98 -16.797 -2.355 1 98.06 15 VAL B O 1
ATOM 1586 N N . VAL B 1 16 ? -3.68 -14.969 -1.968 1 96.62 16 VAL B N 1
ATOM 1587 C CA . VAL B 1 16 ? -3.805 -15.109 -0.521 1 96.62 16 VAL B CA 1
ATOM 1588 C C . VAL B 1 16 ? -4.352 -13.812 0.077 1 96.62 16 VAL B C 1
ATOM 1590 O O . VAL B 1 16 ? -4.242 -12.75 -0.532 1 96.62 16 VAL B O 1
ATOM 1593 N N . GLY B 1 17 ? -4.922 -13.922 1.247 1 96.31 17 GLY B N 1
ATOM 1594 C CA . GLY B 1 17 ? -5.527 -12.82 1.977 1 96.31 17 GLY B CA 1
ATOM 1595 C C . GLY B 1 17 ? -6.668 -13.266 2.879 1 96.31 17 GLY B C 1
ATOM 1596 O O . GLY B 1 17 ? -7.078 -14.422 2.848 1 96.31 17 GLY B O 1
ATOM 1597 N N . GLY B 1 18 ? -7.188 -12.359 3.592 1 93.88 18 GLY B N 1
ATOM 1598 C CA . GLY B 1 18 ? -8.258 -12.648 4.527 1 93.88 18 GLY B CA 1
ATOM 1599 C C . GLY B 1 18 ? -9.578 -12.977 3.844 1 93.88 18 GLY B C 1
ATOM 1600 O O . GLY B 1 18 ? -9.664 -12.945 2.615 1 93.88 18 GLY B O 1
ATOM 1601 N N . GLY B 1 19 ? -10.547 -13.328 4.746 1 92.12 19 GLY B N 1
ATOM 1602 C CA . GLY B 1 19 ? -11.875 -13.609 4.227 1 92.12 19 GLY B CA 1
ATOM 1603 C C . GLY B 1 19 ? -12.602 -12.367 3.73 1 92.12 19 GLY B C 1
ATOM 1604 O O . GLY B 1 19 ? -12.492 -11.297 4.336 1 92.12 19 GLY B O 1
ATOM 1605 N N . GLY B 1 20 ? -13.234 -12.523 2.555 1 93.25 20 GLY B N 1
ATOM 1606 C CA . GLY B 1 20 ? -14.141 -11.484 2.098 1 93.25 20 GLY B CA 1
ATOM 1607 C C . GLY B 1 20 ? -13.43 -10.367 1.35 1 93.25 20 GLY B C 1
ATOM 1608 O O . GLY B 1 20 ? -14.07 -9.406 0.914 1 93.25 20 GLY B O 1
ATOM 1609 N N . VAL B 1 21 ? -12.141 -10.477 1.135 1 96.38 21 VAL B N 1
ATOM 1610 C CA . VAL B 1 21 ? -11.414 -9.375 0.516 1 96.38 21 VAL B CA 1
ATOM 1611 C C . VAL B 1 21 ? -11.609 -9.414 -0.998 1 96.38 21 VAL B C 1
ATOM 1613 O O . VAL B 1 21 ? -11.312 -8.438 -1.691 1 96.38 21 VAL B O 1
ATOM 1616 N N . GLY B 1 22 ? -12.047 -10.562 -1.583 1 96.69 22 GLY B N 1
ATOM 1617 C CA . GLY B 1 22 ? -12.336 -10.656 -3.006 1 96.69 22 GLY B CA 1
ATOM 1618 C C . GLY B 1 22 ? -11.344 -11.516 -3.764 1 96.69 22 GLY B C 1
ATOM 1619 O O . GLY B 1 22 ? -11.141 -11.32 -4.965 1 96.69 22 GLY B O 1
ATOM 1620 N N . LYS B 1 23 ? -10.695 -12.43 -3.041 1 97.5 23 LYS B N 1
ATOM 1621 C CA . LYS B 1 23 ? -9.758 -13.328 -3.711 1 97.5 23 LYS B CA 1
ATOM 1622 C C . LYS B 1 23 ? -10.438 -14.078 -4.852 1 97.5 23 LYS B C 1
ATOM 1624 O O . LYS B 1 23 ? -9.953 -14.07 -5.984 1 97.5 23 LYS B O 1
ATOM 1629 N N . SER B 1 24 ? -11.562 -14.703 -4.539 1 96.06 24 SER B N 1
ATOM 1630 C CA . SER B 1 24 ? -12.289 -15.484 -5.535 1 96.06 24 SER B CA 1
ATOM 1631 C C . SER B 1 24 ? -12.844 -14.594 -6.645 1 96.06 24 SER B C 1
ATOM 1633 O O . SER B 1 24 ? -12.797 -14.953 -7.82 1 96.06 24 SER B O 1
ATOM 1635 N N . ALA B 1 25 ? -13.375 -13.492 -6.215 1 97.06 25 ALA B N 1
ATOM 1636 C CA . ALA B 1 25 ? -13.922 -12.57 -7.207 1 97.06 25 ALA B CA 1
ATOM 1637 C C . ALA B 1 25 ? -12.844 -12.125 -8.195 1 97.06 25 ALA B C 1
ATOM 1639 O O . ALA B 1 25 ? -13.094 -12.062 -9.406 1 97.06 25 ALA B O 1
ATOM 1640 N N . LEU B 1 26 ? -11.664 -11.82 -7.711 1 97.62 26 LEU B N 1
ATOM 1641 C CA . LEU B 1 26 ? -10.547 -11.422 -8.562 1 97.62 26 LEU B CA 1
ATOM 1642 C C . LEU B 1 26 ? -10.141 -12.562 -9.492 1 97.62 26 LEU B C 1
ATOM 1644 O O . LEU B 1 26 ? -9.961 -12.352 -10.695 1 97.62 26 LEU B O 1
ATOM 1648 N N . THR B 1 27 ? -10.031 -13.773 -8.945 1 97.88 27 THR B N 1
ATOM 1649 C CA . THR B 1 27 ? -9.594 -14.945 -9.695 1 97.88 27 THR B CA 1
ATOM 1650 C C . THR B 1 27 ? -10.586 -15.281 -10.805 1 97.88 27 THR B C 1
ATOM 1652 O O . THR B 1 27 ? -10.203 -15.484 -11.953 1 97.88 27 THR B O 1
ATOM 1655 N N . ILE B 1 28 ? -11.82 -15.281 -10.477 1 97.06 28 ILE B N 1
ATOM 1656 C CA . ILE B 1 28 ? -12.859 -15.633 -11.438 1 97.06 28 ILE B CA 1
ATOM 1657 C C . ILE B 1 28 ? -12.938 -14.562 -12.523 1 97.06 28 ILE B C 1
ATOM 1659 O O . ILE B 1 28 ? -13.109 -14.875 -13.703 1 97.06 28 ILE B O 1
ATOM 1663 N N . GLN B 1 29 ? -12.852 -13.281 -12.148 1 97.81 29 GLN B N 1
ATOM 1664 C CA . GLN B 1 29 ? -12.828 -12.211 -13.133 1 97.81 29 GLN B CA 1
ATOM 1665 C C . GLN B 1 29 ? -11.672 -12.375 -14.109 1 97.81 29 GLN B C 1
ATOM 1667 O O . GLN B 1 29 ? -11.82 -12.148 -15.312 1 97.81 29 GLN B O 1
ATOM 1672 N N . PHE B 1 30 ? -10.594 -12.781 -13.609 1 98.06 30 PHE B N 1
ATOM 1673 C CA . PHE B 1 30 ? -9.406 -12.984 -14.438 1 98.06 30 PHE B CA 1
ATOM 1674 C C . PHE B 1 30 ? -9.594 -14.18 -15.367 1 98.06 30 PHE B C 1
ATOM 1676 O O . PHE B 1 30 ? -9.266 -14.102 -16.547 1 98.06 30 PHE B O 1
ATOM 1683 N N . ILE B 1 31 ? -10.109 -15.266 -14.805 1 97.31 31 ILE B N 1
ATOM 1684 C CA . ILE B 1 31 ? -10.195 -16.547 -15.523 1 97.31 31 ILE B CA 1
ATOM 1685 C C . ILE B 1 31 ? -11.383 -16.516 -16.484 1 97.31 31 ILE B C 1
ATOM 1687 O O . ILE B 1 31 ? -11.289 -16.984 -17.609 1 97.31 31 ILE B O 1
ATOM 1691 N N . GLN B 1 32 ? -12.477 -15.938 -16.047 1 95 32 GLN B N 1
ATOM 1692 C CA . GLN B 1 32 ? -13.727 -16.109 -16.797 1 95 32 GLN B CA 1
ATOM 1693 C C . GLN B 1 32 ? -14.266 -14.758 -17.266 1 95 32 GLN B C 1
ATOM 1695 O O . GLN B 1 32 ? -15.273 -14.703 -17.969 1 95 32 GLN B O 1
ATOM 1700 N N . SER B 1 33 ? -13.672 -13.602 -16.828 1 94.69 33 SER B N 1
ATOM 1701 C CA . SER B 1 33 ? -14.102 -12.258 -17.219 1 94.69 33 SER B CA 1
ATOM 1702 C C . SER B 1 33 ? -15.531 -11.984 -16.766 1 94.69 33 SER B C 1
ATOM 1704 O O . SER B 1 33 ? -16.344 -11.477 -17.531 1 94.69 33 SER B O 1
ATOM 1706 N N . HIS B 1 34 ? -15.781 -12.422 -15.625 1 92.56 34 HIS B N 1
ATOM 1707 C CA . HIS B 1 34 ? -17.062 -12.047 -15.055 1 92.56 34 HIS B CA 1
ATOM 1708 C C . HIS B 1 34 ? -16.969 -11.891 -13.539 1 92.56 34 HIS B C 1
ATOM 1710 O O . HIS B 1 34 ? -16.125 -12.508 -12.898 1 92.56 34 HIS B O 1
ATOM 1716 N N . PHE B 1 35 ? -17.953 -11.055 -13.023 1 93.31 35 PHE B N 1
ATOM 1717 C CA . PHE B 1 35 ? -17.969 -10.742 -11.602 1 93.31 35 PHE B CA 1
ATOM 1718 C C . PHE B 1 35 ? -18.984 -11.609 -10.867 1 93.31 35 PHE B C 1
ATOM 1720 O O . PHE B 1 35 ? -20.156 -11.656 -11.25 1 93.31 35 PHE B O 1
ATOM 1727 N N . VAL B 1 36 ? -18.5 -12.305 -9.875 1 86.06 36 VAL B N 1
ATOM 1728 C CA . VAL B 1 36 ? -19.375 -13.109 -9.023 1 86.06 36 VAL B CA 1
ATOM 1729 C C . VAL B 1 36 ? -19.75 -12.32 -7.773 1 86.06 36 VAL B C 1
ATOM 1731 O O . VAL B 1 36 ? -18.859 -11.883 -7.023 1 86.06 36 VAL B O 1
ATOM 1734 N N . SER B 1 37 ? -20.953 -12.141 -7.527 1 81.81 37 SER B N 1
ATOM 1735 C CA . SER B 1 37 ? -21.406 -11.297 -6.418 1 81.81 37 SER B CA 1
ATOM 1736 C C . SER B 1 37 ? -21.656 -12.125 -5.164 1 81.81 37 SER B C 1
ATOM 1738 O O . SER B 1 37 ? -21.516 -11.625 -4.047 1 81.81 37 SER B O 1
ATOM 1740 N N . ASP B 1 38 ? -21.969 -13.367 -5.289 1 79.62 38 ASP B N 1
ATOM 1741 C CA . ASP B 1 38 ? -22.297 -14.18 -4.121 1 79.62 38 ASP B CA 1
ATOM 1742 C C . ASP B 1 38 ? -21.031 -14.578 -3.352 1 79.62 38 ASP B C 1
ATOM 1744 O O . ASP B 1 38 ? -20.078 -15.07 -3.939 1 79.62 38 ASP B O 1
ATOM 1748 N N . TYR B 1 39 ? -21.141 -14.125 -2.115 1 76.56 39 TYR B N 1
ATOM 1749 C CA . TYR B 1 39 ? -20.016 -14.562 -1.285 1 76.56 39 TYR B CA 1
ATOM 1750 C C . TYR B 1 39 ? -20.203 -16.016 -0.842 1 76.56 39 TYR B C 1
ATOM 1752 O O . TYR B 1 39 ? -21.156 -16.328 -0.126 1 76.56 39 TYR B O 1
ATOM 1760 N N . ASP B 1 40 ? -19.359 -16.875 -1.417 1 78.75 40 ASP B N 1
ATOM 1761 C CA . ASP B 1 40 ? -19.219 -18.266 -0.996 1 78.75 40 ASP B CA 1
ATOM 1762 C C . ASP B 1 40 ? -17.797 -18.578 -0.562 1 78.75 40 ASP B C 1
ATOM 1764 O O . ASP B 1 40 ? -16.875 -18.594 -1.388 1 78.75 40 ASP B O 1
ATOM 1768 N N . PRO B 1 41 ? -17.703 -18.781 0.836 1 81.12 41 PRO B N 1
ATOM 1769 C CA . PRO B 1 41 ? -16.328 -19.047 1.307 1 81.12 41 PRO B CA 1
ATOM 1770 C C . PRO B 1 41 ? -15.656 -20.188 0.547 1 81.12 41 PRO B C 1
ATOM 1772 O O . PRO B 1 41 ? -16.234 -21.266 0.396 1 81.12 41 PRO B O 1
ATOM 1775 N N . THR B 1 42 ? -14.469 -19.797 0.083 1 79.5 42 THR B N 1
ATOM 1776 C CA . THR B 1 42 ? -13.703 -20.734 -0.732 1 79.5 42 THR B CA 1
ATOM 1777 C C . THR B 1 42 ? -12.828 -21.625 0.146 1 79.5 42 THR B C 1
ATOM 1779 O O . THR B 1 42 ? -12.25 -21.172 1.13 1 79.5 42 THR B O 1
ATOM 1782 N N . ILE B 1 43 ? -12.898 -22.891 -0.022 1 81.19 43 ILE B N 1
ATOM 1783 C CA . ILE B 1 43 ? -11.922 -23.781 0.614 1 81.19 43 ILE B CA 1
ATOM 1784 C C . ILE B 1 43 ? -10.609 -23.734 -0.157 1 81.19 43 ILE B C 1
ATOM 1786 O O . ILE B 1 43 ? -9.57 -23.344 0.391 1 81.19 43 ILE B O 1
ATOM 1790 N N . GLU B 1 44 ? -10.586 -24.156 -1.354 1 87.56 44 GLU B N 1
ATOM 1791 C CA . GLU B 1 44 ? -9.477 -24.047 -2.301 1 87.56 44 GLU B CA 1
ATOM 1792 C C . GLU B 1 44 ? -9.93 -24.391 -3.717 1 87.56 44 GLU B C 1
ATOM 1794 O O . GLU B 1 44 ? -10.633 -25.375 -3.93 1 87.56 44 GLU B O 1
ATOM 1799 N N . ASP B 1 45 ? -9.625 -23.531 -4.625 1 93 45 ASP B N 1
ATOM 1800 C CA . ASP B 1 45 ? -9.938 -23.797 -6.027 1 93 45 ASP B CA 1
ATOM 1801 C C . ASP B 1 45 ? -8.727 -23.531 -6.918 1 93 45 ASP B C 1
ATOM 1803 O O . ASP B 1 45 ? -7.984 -22.562 -6.699 1 93 45 ASP B O 1
ATOM 1807 N N . SER B 1 46 ? -8.555 -24.406 -7.852 1 95.25 46 SER B N 1
ATOM 1808 C CA . SER B 1 46 ? -7.449 -24.281 -8.797 1 95.25 46 SER B CA 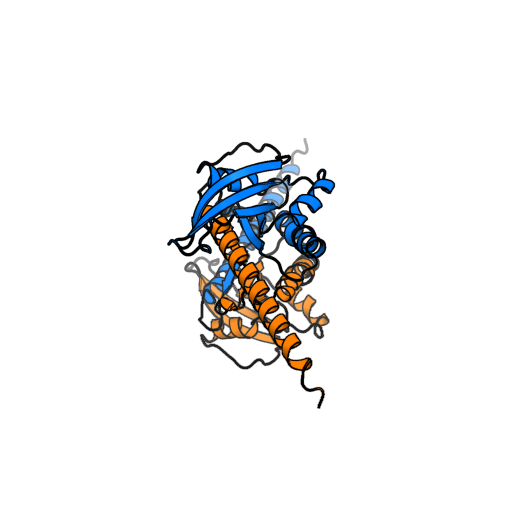1
ATOM 1809 C C . SER B 1 46 ? -7.961 -24 -10.203 1 95.25 46 SER B C 1
ATOM 1811 O O . SER B 1 46 ? -8.977 -24.562 -10.625 1 95.25 46 SER B O 1
ATOM 1813 N N . TYR B 1 47 ? -7.289 -23.125 -10.891 1 97.12 47 TYR B N 1
ATOM 1814 C CA . TYR B 1 47 ? -7.633 -22.766 -12.258 1 97.12 47 TYR B CA 1
ATOM 1815 C C . TYR B 1 47 ? -6.395 -22.75 -13.148 1 97.12 47 TYR B C 1
ATOM 1817 O O . TYR B 1 47 ? -5.281 -22.531 -12.664 1 97.12 47 TYR B O 1
ATOM 1825 N N . ARG B 1 48 ? -6.609 -23.047 -14.414 1 96.81 48 ARG B N 1
ATOM 1826 C CA . ARG B 1 48 ? -5.551 -22.922 -15.414 1 96.81 48 ARG B CA 1
ATOM 1827 C C . ARG B 1 48 ? -5.941 -21.922 -16.5 1 96.81 48 ARG B C 1
ATOM 1829 O O . ARG B 1 48 ? -7.105 -21.859 -16.906 1 96.81 48 ARG B O 1
ATOM 1836 N N . LYS B 1 49 ? -4.918 -21.141 -16.875 1 97.06 49 LYS B N 1
ATOM 1837 C CA . LYS B 1 49 ? -5.137 -20.156 -17.938 1 97.06 49 LYS B CA 1
ATOM 1838 C C . LYS B 1 49 ? -3.867 -19.938 -18.766 1 97.06 49 LYS B C 1
ATOM 1840 O O . LYS B 1 49 ? -2.771 -19.844 -18.203 1 97.06 49 LYS B O 1
ATOM 1845 N N . GLN B 1 50 ? -4.02 -20.062 -20.062 1 95.69 50 GLN B N 1
ATOM 1846 C CA . GLN B 1 50 ? -2.936 -19.688 -20.953 1 95.69 50 GLN B CA 1
ATOM 1847 C C . GLN B 1 50 ? -3.049 -18.219 -21.375 1 95.69 50 GLN B C 1
ATOM 1849 O O . GLN B 1 50 ? -4.145 -17.734 -21.656 1 95.69 50 GLN B O 1
ATOM 1854 N N . CYS B 1 51 ? -1.886 -17.484 -21.281 1 94.25 51 CYS B N 1
ATOM 1855 C CA . CYS B 1 51 ? -1.846 -16.062 -21.656 1 94.25 51 CYS B CA 1
ATOM 1856 C C . CYS B 1 51 ? -0.541 -15.727 -22.359 1 94.25 51 CYS B C 1
ATOM 1858 O O . CYS B 1 51 ? 0.387 -16.547 -22.391 1 94.25 51 CYS B O 1
ATOM 1860 N N . VAL B 1 52 ? -0.67 -14.594 -23.078 1 95.25 52 VAL B N 1
ATOM 1861 C CA . VAL B 1 52 ? 0.546 -14.031 -23.656 1 95.25 52 VAL B CA 1
ATOM 1862 C C . VAL B 1 52 ? 0.951 -12.773 -22.891 1 95.25 52 VAL B C 1
ATOM 1864 O O . VAL B 1 52 ? 0.199 -11.797 -22.844 1 95.25 52 VAL B O 1
ATOM 1867 N N . ILE B 1 53 ? 2.037 -12.891 -22.219 1 95.94 53 ILE B N 1
ATOM 1868 C CA . ILE B 1 53 ? 2.564 -11.781 -21.438 1 95.94 53 ILE B CA 1
ATOM 1869 C C . ILE B 1 53 ? 3.93 -11.367 -21.984 1 95.94 53 ILE B C 1
ATOM 1871 O O . ILE B 1 53 ? 4.875 -12.156 -21.969 1 95.94 53 ILE B O 1
ATOM 1875 N N . ASP B 1 54 ? 4.016 -10.062 -22.453 1 94.94 54 ASP B N 1
ATOM 1876 C CA . ASP B 1 54 ? 5.242 -9.539 -23.047 1 94.94 54 ASP B CA 1
ATOM 1877 C C . ASP B 1 54 ? 5.703 -10.414 -24.219 1 94.94 54 ASP B C 1
ATOM 1879 O O . ASP B 1 54 ? 6.863 -10.828 -24.281 1 94.94 54 ASP B O 1
ATOM 1883 N N . GLU B 1 55 ? 4.789 -10.875 -25 1 92.25 55 GLU B N 1
ATOM 1884 C CA . GLU B 1 55 ? 5.012 -11.586 -26.25 1 92.25 55 GLU B CA 1
ATOM 1885 C C . GLU B 1 55 ? 5.473 -13.023 -26 1 92.25 55 GLU B C 1
ATOM 1887 O O . GLU B 1 55 ? 5.996 -13.68 -26.906 1 92.25 55 GLU B O 1
ATOM 1892 N N . ARG B 1 56 ? 5.336 -13.523 -24.844 1 93.56 56 ARG B N 1
ATOM 1893 C CA . ARG B 1 56 ? 5.676 -14.898 -24.5 1 93.56 56 ARG B CA 1
ATOM 1894 C C . ARG B 1 56 ? 4.469 -15.633 -23.922 1 93.56 56 ARG B C 1
ATOM 1896 O O . ARG B 1 56 ? 3.73 -15.078 -23.109 1 93.56 56 ARG B O 1
ATOM 1903 N N . VAL B 1 57 ? 4.379 -16.797 -24.344 1 94.88 57 VAL B N 1
ATOM 1904 C CA . VAL B 1 57 ? 3.289 -17.625 -23.859 1 94.88 57 VAL B CA 1
ATOM 1905 C C . VAL B 1 57 ? 3.551 -18.016 -22.406 1 94.88 57 VAL B C 1
ATOM 1907 O O . VAL B 1 57 ? 4.68 -18.359 -22.031 1 94.88 57 VAL B O 1
ATOM 1910 N N . ALA B 1 58 ? 2.521 -17.891 -21.594 1 96.31 58 ALA B N 1
ATOM 1911 C CA . ALA B 1 58 ? 2.578 -18.281 -20.188 1 96.31 58 ALA B CA 1
ATOM 1912 C C . ALA B 1 58 ? 1.384 -19.156 -19.812 1 96.31 58 ALA B C 1
ATOM 1914 O O . ALA B 1 58 ? 0.239 -18.812 -20.109 1 96.31 58 ALA B O 1
ATOM 1915 N N . HIS B 1 59 ? 1.68 -20.297 -19.266 1 97.38 59 HIS B N 1
ATOM 1916 C CA . HIS B 1 59 ? 0.647 -21.156 -18.672 1 97.38 59 HIS B CA 1
ATOM 1917 C C . HIS B 1 59 ? 0.524 -20.922 -17.172 1 97.38 59 HIS B C 1
ATOM 1919 O O . HIS B 1 59 ? 1.465 -21.172 -16.422 1 97.38 59 HIS B O 1
ATOM 1925 N N . LEU B 1 60 ? -0.621 -20.469 -16.781 1 98.25 60 LEU B N 1
ATOM 1926 C CA . LEU B 1 60 ? -0.807 -20.094 -15.383 1 98.25 60 LEU B CA 1
ATOM 1927 C C . LEU B 1 60 ? -1.6 -21.156 -14.633 1 98.25 60 LEU B C 1
ATOM 1929 O O . LEU B 1 60 ? -2.65 -21.594 -15.109 1 98.25 60 LEU B O 1
ATOM 1933 N N . ASP B 1 61 ? -1.085 -21.625 -13.594 1 98.25 61 ASP B N 1
ATOM 1934 C CA . ASP B 1 61 ? -1.795 -22.391 -12.578 1 98.25 61 ASP B CA 1
ATOM 1935 C C . ASP B 1 61 ? -2.119 -21.516 -11.367 1 98.25 61 ASP B C 1
ATOM 1937 O O . ASP B 1 61 ? -1.229 -21.172 -10.578 1 98.25 61 ASP B O 1
ATOM 1941 N N . ILE B 1 62 ? -3.357 -21.25 -11.195 1 98.31 62 ILE B N 1
ATOM 1942 C CA . ILE B 1 62 ? -3.764 -20.266 -10.188 1 98.31 62 ILE B CA 1
ATOM 1943 C C . ILE B 1 62 ? -4.488 -20.984 -9.039 1 98.31 62 ILE B C 1
ATOM 1945 O O . ILE B 1 62 ? -5.469 -21.688 -9.266 1 98.31 62 ILE B O 1
ATOM 1949 N N . LEU B 1 63 ? -3.988 -20.812 -7.875 1 97.12 63 LEU B N 1
ATOM 1950 C CA . LEU B 1 63 ? -4.629 -21.344 -6.68 1 97.12 63 LEU B CA 1
ATOM 1951 C C . LEU B 1 63 ? -5.359 -20.234 -5.918 1 97.12 63 LEU B C 1
ATOM 1953 O O . LEU B 1 63 ? -4.738 -19.297 -5.438 1 97.12 63 LEU B O 1
ATOM 1957 N N . ASP B 1 64 ? -6.605 -20.328 -5.867 1 96.12 64 ASP B N 1
ATOM 1958 C CA . ASP B 1 64 ? -7.453 -19.5 -5.02 1 96.12 64 ASP B CA 1
ATOM 1959 C C . ASP B 1 64 ? -7.613 -20.109 -3.629 1 96.12 64 ASP B C 1
ATOM 1961 O O . ASP B 1 64 ? -8.273 -21.141 -3.471 1 96.12 64 ASP B O 1
ATOM 1965 N N . THR B 1 65 ? -7.062 -19.453 -2.65 1 94.94 65 THR B N 1
ATOM 1966 C CA . THR B 1 65 ? -6.996 -20.047 -1.32 1 94.94 65 THR B CA 1
ATOM 1967 C C . THR B 1 65 ? -8.172 -19.578 -0.461 1 94.94 65 THR B C 1
ATOM 1969 O O . THR B 1 65 ? -8.828 -18.594 -0.784 1 94.94 65 THR B O 1
ATOM 1972 N N . ALA B 1 66 ? -8.352 -20.328 0.652 1 88.56 66 ALA B N 1
ATOM 1973 C CA . ALA B 1 66 ? -9.336 -19.938 1.651 1 88.56 66 ALA B CA 1
ATOM 1974 C C . ALA B 1 66 ? -8.836 -18.766 2.492 1 88.56 66 ALA B C 1
ATOM 1976 O O . ALA B 1 66 ? -7.652 -18.703 2.838 1 88.56 66 ALA B O 1
ATOM 1977 N N . GLY B 1 67 ? -9.672 -17.828 2.842 1 79.44 67 GLY B N 1
ATOM 1978 C CA . GLY B 1 67 ? -9.297 -16.703 3.684 1 79.44 67 GLY B CA 1
ATOM 1979 C C . GLY B 1 67 ? -9.508 -16.969 5.164 1 79.44 67 GLY B C 1
ATOM 1980 O O . GLY B 1 67 ? -8.992 -16.234 6.008 1 79.44 67 GLY B O 1
ATOM 1981 N N . GLN B 1 68 ? -10.188 -18.062 5.461 1 72.69 68 GLN B N 1
ATOM 1982 C CA . GLN B 1 68 ? -10.516 -18.344 6.859 1 72.69 68 GLN B CA 1
ATOM 1983 C C . GLN B 1 68 ? -9.375 -19.078 7.551 1 72.69 68 GLN B C 1
ATOM 1985 O O . GLN B 1 68 ? -8.742 -19.953 6.949 1 72.69 68 GLN B O 1
ATOM 1990 N N . GLU B 1 69 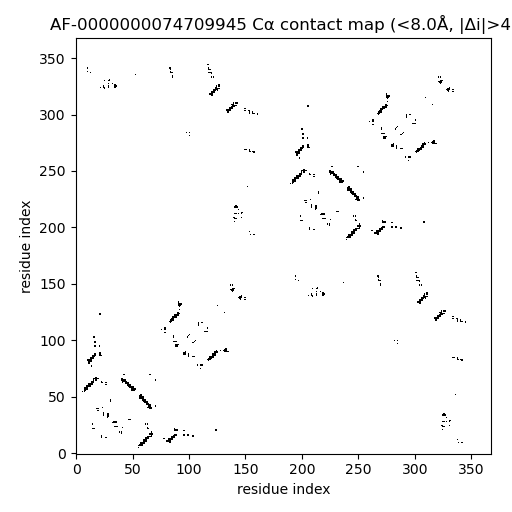? -9.156 -18.688 8.734 1 66.06 69 GLU B N 1
ATOM 1991 C CA . GLU B 1 69 ? -8.055 -19.172 9.562 1 66.06 69 GLU B CA 1
ATOM 1992 C C . GLU B 1 69 ? -8.125 -20.672 9.766 1 66.06 69 GLU B C 1
ATOM 1994 O O . GLU B 1 69 ? -7.102 -21.344 9.953 1 66.06 69 GLU B O 1
ATOM 1999 N N . GLU B 1 70 ? -9.227 -21.172 9.711 1 61.97 70 GLU B N 1
ATOM 2000 C CA . GLU B 1 70 ? -9.43 -22.594 10.008 1 61.97 70 GLU B CA 1
ATOM 2001 C C . GLU B 1 70 ? -8.656 -23.484 9.031 1 61.97 70 GLU B C 1
ATOM 2003 O O . GLU B 1 70 ? -8.414 -24.656 9.32 1 61.97 70 GLU B O 1
ATOM 2008 N N . PHE B 1 71 ? -8.219 -23.016 8.102 1 60.19 71 PHE B N 1
ATOM 2009 C CA . PHE B 1 71 ? -7.559 -23.797 7.066 1 60.19 71 PHE B CA 1
ATOM 2010 C C . PHE B 1 71 ? -6.059 -23.531 7.051 1 60.19 71 PHE B C 1
ATOM 2012 O O . PHE B 1 71 ? -5.41 -23.656 6.012 1 60.19 71 PHE B O 1
ATOM 2019 N N . SER B 1 72 ? -5.406 -23.297 8.125 1 63.75 72 SER B N 1
ATOM 2020 C CA . SER B 1 72 ? -4.016 -22.875 8.273 1 63.75 72 SER B CA 1
ATOM 2021 C C . SER B 1 72 ? -3.053 -23.984 7.875 1 63.75 72 SER B C 1
ATOM 2023 O O . SER B 1 72 ? -2.004 -23.719 7.285 1 63.75 72 SER B O 1
ATOM 2025 N N . ALA B 1 73 ? -3.355 -25.25 8.188 1 65.81 73 ALA B N 1
ATOM 2026 C CA . ALA B 1 73 ? -2.408 -26.312 7.902 1 65.81 73 ALA B CA 1
ATOM 2027 C C . ALA B 1 73 ? -2.111 -26.406 6.41 1 65.81 73 ALA B C 1
ATOM 2029 O O . ALA B 1 73 ? -0.959 -26.578 6.008 1 65.81 73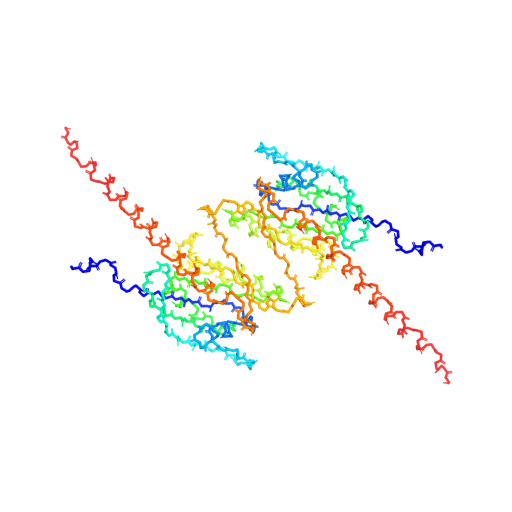 ALA B O 1
ATOM 2030 N N . MET B 1 74 ? -3.008 -26.156 5.617 1 81 74 MET B N 1
ATOM 2031 C CA . MET B 1 74 ? -2.838 -26.203 4.168 1 81 74 MET B CA 1
ATOM 2032 C C . MET B 1 74 ? -2.082 -24.984 3.66 1 81 74 MET B C 1
ATOM 2034 O O . MET B 1 74 ? -1.439 -25.031 2.609 1 81 74 MET B O 1
ATOM 2038 N N . ARG B 1 75 ? -1.979 -24.062 4.477 1 85.25 75 ARG B N 1
ATOM 2039 C CA . ARG B 1 75 ? -1.393 -22.781 4.078 1 85.25 75 ARG B CA 1
ATOM 2040 C C . ARG B 1 75 ? 0.086 -22.953 3.74 1 85.25 75 ARG B C 1
ATOM 2042 O O . ARG B 1 75 ? 0.55 -22.453 2.709 1 85.25 75 ARG B O 1
ATOM 2049 N N . GLU B 1 76 ? 0.718 -23.688 4.539 1 87.88 76 GLU B N 1
ATOM 2050 C CA . GLU B 1 76 ? 2.154 -23.828 4.316 1 87.88 76 GLU B CA 1
ATOM 2051 C C . GLU B 1 76 ? 2.447 -24.578 3.025 1 87.88 76 GLU B C 1
ATOM 2053 O O . GLU B 1 76 ? 3.426 -24.281 2.336 1 87.88 76 GLU B O 1
ATOM 2058 N N . GLN B 1 77 ? 1.663 -25.516 2.762 1 91 77 GLN B N 1
ATOM 2059 C CA . GLN B 1 77 ? 1.879 -26.328 1.562 1 91 77 GLN B CA 1
ATOM 2060 C C . GLN B 1 77 ? 1.812 -25.453 0.304 1 91 77 GLN B C 1
ATOM 2062 O O . GLN B 1 77 ? 2.711 -25.516 -0.539 1 91 77 GLN B O 1
ATOM 2067 N N . TYR B 1 78 ? 0.759 -24.719 0.181 1 93 78 TYR B N 1
ATOM 2068 C CA . TYR B 1 78 ? 0.678 -23.922 -1.036 1 93 78 TYR B CA 1
ATOM 2069 C C . TYR B 1 78 ? 1.693 -22.797 -1.011 1 93 78 TYR B C 1
ATOM 2071 O O . TYR B 1 78 ? 2.105 -22.297 -2.062 1 93 78 TYR B O 1
ATOM 2079 N N . MET B 1 79 ? 2.062 -22.312 0.174 1 95.06 79 MET B N 1
ATOM 2080 C CA . MET B 1 79 ? 3.092 -21.281 0.263 1 95.06 79 MET B CA 1
ATOM 2081 C C . MET B 1 79 ? 4.449 -21.828 -0.174 1 95.06 79 MET B C 1
ATOM 2083 O O . MET B 1 79 ? 5.254 -21.109 -0.759 1 95.06 79 MET B O 1
ATOM 2087 N N . ARG B 1 80 ? 4.672 -23.141 0.065 1 95.5 80 ARG B N 1
ATOM 2088 C CA . ARG B 1 80 ? 5.91 -23.781 -0.367 1 95.5 80 ARG B CA 1
ATOM 2089 C C . ARG B 1 80 ? 5.926 -23.984 -1.879 1 95.5 80 ARG B C 1
ATOM 2091 O O . ARG B 1 80 ? 6.945 -23.75 -2.531 1 95.5 80 ARG B O 1
ATOM 2098 N N . ASN B 1 81 ? 4.875 -24.312 -2.398 1 95.62 81 ASN B N 1
ATOM 2099 C CA . ASN B 1 81 ? 4.797 -24.703 -3.803 1 95.62 81 ASN B CA 1
ATOM 2100 C C . ASN B 1 81 ? 4.637 -23.484 -4.715 1 95.62 81 ASN B C 1
ATOM 2102 O O . ASN B 1 81 ? 5.043 -23.516 -5.875 1 95.62 81 ASN B O 1
ATOM 2106 N N . GLY B 1 82 ? 4.062 -22.453 -4.191 1 97.88 82 GLY B N 1
ATOM 2107 C CA . GLY B 1 82 ? 3.789 -21.266 -4.992 1 97.88 82 GLY B CA 1
ATOM 2108 C C . GLY B 1 82 ? 5.047 -20.578 -5.48 1 97.88 82 GLY B C 1
ATOM 2109 O O . GLY B 1 82 ? 6.039 -20.484 -4.75 1 97.88 82 GLY B O 1
ATOM 2110 N N . GLU B 1 83 ? 4.938 -20.094 -6.715 1 97.94 83 GLU B N 1
ATOM 2111 C CA . GLU B 1 83 ? 6.066 -19.375 -7.293 1 97.94 83 GLU B CA 1
ATOM 2112 C C . GLU B 1 83 ? 5.879 -17.859 -7.168 1 97.94 83 GLU B C 1
ATOM 2114 O O . GLU B 1 83 ? 6.836 -17.094 -7.297 1 97.94 83 GLU B O 1
ATOM 2119 N N . GLY B 1 84 ? 4.668 -17.406 -6.996 1 98.38 84 GLY B N 1
ATOM 2120 C CA . GLY B 1 84 ? 4.305 -16.016 -6.789 1 98.38 84 GLY B CA 1
ATOM 2121 C C . GLY B 1 84 ? 2.986 -15.844 -6.062 1 98.38 84 GLY B C 1
ATOM 2122 O O . GLY B 1 84 ? 2.107 -16.703 -6.145 1 98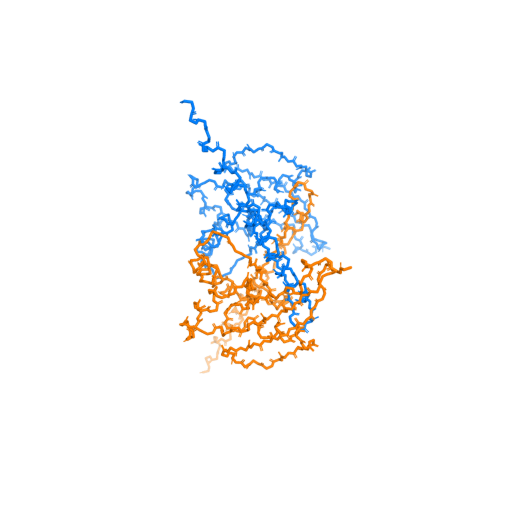.38 84 GLY B O 1
ATOM 2123 N N . PHE B 1 85 ? 2.84 -14.711 -5.418 1 98.62 85 PHE B N 1
ATOM 2124 C CA . PHE B 1 85 ? 1.675 -14.539 -4.559 1 98.62 85 PHE B CA 1
ATOM 2125 C C . PHE B 1 85 ? 1.022 -13.188 -4.789 1 98.62 85 PHE B C 1
ATOM 2127 O O . PHE B 1 85 ? 1.71 -12.164 -4.848 1 98.62 85 PHE B O 1
ATOM 2134 N N . LEU B 1 86 ? -0.257 -13.195 -5.004 1 98.62 86 LEU B N 1
ATOM 2135 C CA . LEU B 1 86 ? -1.053 -11.984 -4.836 1 98.62 86 LEU B CA 1
ATOM 2136 C C . LEU B 1 86 ? -1.521 -11.836 -3.391 1 98.62 86 LEU B C 1
ATOM 2138 O O . LEU B 1 86 ? -2.266 -12.688 -2.887 1 98.62 86 LEU B O 1
ATOM 2142 N N . LEU B 1 87 ? -1.06 -10.836 -2.711 1 98 87 LEU B N 1
ATOM 2143 C CA . LEU B 1 87 ? -1.5 -10.523 -1.356 1 98 87 LEU B CA 1
ATOM 2144 C C . LEU B 1 87 ? -2.674 -9.547 -1.381 1 98 87 LEU B C 1
ATOM 2146 O O . LEU B 1 87 ? -2.479 -8.336 -1.508 1 98 87 LEU B O 1
ATOM 2150 N N . VAL B 1 88 ? -3.859 -10.07 -1.196 1 98.5 88 VAL B N 1
ATOM 2151 C CA . VAL B 1 88 ? -5.07 -9.305 -1.472 1 98.5 88 VAL B CA 1
ATOM 2152 C C . VAL B 1 88 ? -5.664 -8.789 -0.163 1 98.5 88 VAL B C 1
ATOM 2154 O O . VAL B 1 88 ? -5.797 -9.539 0.806 1 98.5 88 VAL B O 1
ATOM 2157 N N . PHE B 1 89 ? -5.977 -7.504 -0.082 1 97.5 89 PHE B N 1
ATOM 2158 C CA . PHE B 1 89 ? -6.777 -6.891 0.973 1 97.5 89 PHE B CA 1
ATOM 2159 C C . PHE B 1 89 ? -7.852 -5.988 0.381 1 97.5 89 PHE B C 1
ATOM 2161 O O . PHE B 1 89 ? -7.855 -5.723 -0.823 1 97.5 89 PHE B O 1
ATOM 2168 N N . SER B 1 90 ? -8.805 -5.695 1.186 1 97.62 90 SER B N 1
ATOM 2169 C CA . SER B 1 90 ? -9.844 -4.75 0.781 1 97.62 90 SER B CA 1
ATOM 2170 C C . SER B 1 90 ? -9.477 -3.322 1.168 1 97.62 90 SER B C 1
ATOM 2172 O O . SER B 1 90 ? -9.156 -3.051 2.328 1 97.62 90 SER B O 1
ATOM 2174 N N . VAL B 1 91 ? -9.547 -2.441 0.23 1 95.81 91 VAL B N 1
ATOM 2175 C CA . VAL B 1 91 ? -9.195 -1.053 0.505 1 95.81 91 VAL B CA 1
ATOM 2176 C C . VAL B 1 91 ? -10.195 -0.452 1.491 1 95.81 91 VAL B C 1
ATOM 2178 O O . VAL B 1 91 ? -9.945 0.615 2.059 1 95.81 91 VAL B O 1
ATOM 2181 N N . THR B 1 92 ? -11.32 -1.136 1.767 1 94.94 92 THR B N 1
ATOM 2182 C CA . THR B 1 92 ? -12.352 -0.651 2.68 1 94.94 92 THR B CA 1
ATOM 2183 C C . THR B 1 92 ? -12.18 -1.271 4.062 1 94.94 92 THR B C 1
ATOM 2185 O O . THR B 1 92 ? -12.961 -0.988 4.977 1 94.94 92 THR B O 1
ATOM 2188 N N . ASP B 1 93 ? -11.203 -2.109 4.223 1 94.38 93 ASP B N 1
ATOM 2189 C CA . ASP B 1 93 ? -11.039 -2.869 5.457 1 94.38 93 ASP B CA 1
ATOM 2190 C C . ASP B 1 93 ? -9.586 -2.85 5.926 1 94.38 93 ASP B C 1
ATOM 2192 O O . ASP B 1 93 ? -8.781 -3.695 5.52 1 94.38 93 ASP B O 1
ATOM 2196 N N . ARG B 1 94 ? -9.328 -2.105 6.816 1 87.62 94 ARG B N 1
ATOM 2197 C CA . ARG B 1 94 ? -7.965 -1.915 7.309 1 87.62 94 ARG B CA 1
ATOM 2198 C C . ARG B 1 94 ? -7.43 -3.191 7.945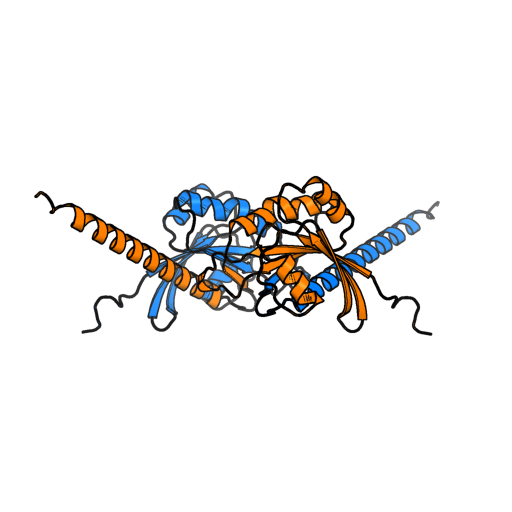 1 87.62 94 ARG B C 1
ATOM 2200 O O . ARG B 1 94 ? -6.238 -3.49 7.844 1 87.62 94 ARG B O 1
ATOM 2207 N N . ALA B 1 95 ? -8.289 -3.84 8.641 1 90.75 95 ALA B N 1
ATOM 2208 C CA . ALA B 1 95 ? -7.871 -5.074 9.305 1 90.75 95 ALA B CA 1
ATOM 2209 C C . ALA B 1 95 ? -7.34 -6.086 8.289 1 90.75 95 ALA B C 1
ATOM 2211 O O . ALA B 1 95 ? -6.402 -6.832 8.586 1 90.75 95 ALA B O 1
ATOM 2212 N N . SER B 1 96 ? -7.945 -6.086 7.133 1 94.88 96 SER B N 1
ATOM 2213 C CA . SER B 1 96 ? -7.488 -7.004 6.094 1 94.88 96 SER B CA 1
ATOM 2214 C C . SER B 1 96 ? -6.086 -6.645 5.617 1 94.88 96 SER B C 1
ATOM 2216 O O . SER B 1 96 ? -5.289 -7.527 5.301 1 94.88 96 SER B O 1
ATOM 2218 N N . PHE B 1 97 ? -5.801 -5.414 5.605 1 92.75 97 PHE B N 1
ATOM 2219 C CA . PHE B 1 97 ? -4.469 -4.945 5.242 1 92.75 97 PHE B CA 1
ATOM 2220 C C . PHE B 1 97 ? -3.447 -5.34 6.305 1 92.75 97 PHE B C 1
ATOM 2222 O O . PHE B 1 97 ? -2.352 -5.797 5.98 1 92.75 97 PHE B O 1
ATOM 2229 N N . GLN B 1 98 ? -3.803 -5.113 7.504 1 87.38 98 GLN B N 1
ATOM 2230 C CA . GLN B 1 98 ? -2.924 -5.469 8.617 1 87.38 98 GLN B CA 1
ATOM 2231 C C . GLN B 1 98 ? -2.6 -6.961 8.602 1 87.38 98 GLN B C 1
ATOM 2233 O O . GLN B 1 98 ? -1.466 -7.355 8.883 1 87.38 98 GLN B O 1
ATOM 2238 N N . GLU B 1 99 ? -3.551 -7.727 8.281 1 92.69 99 GLU B N 1
ATOM 2239 C CA . GLU B 1 99 ? -3.359 -9.172 8.242 1 92.69 99 GLU B CA 1
ATOM 2240 C C . GLU B 1 99 ? -2.305 -9.562 7.207 1 92.69 99 GLU B C 1
ATOM 2242 O O . GLU B 1 99 ? -1.539 -10.508 7.418 1 92.69 99 GLU B O 1
ATOM 2247 N N . ILE B 1 100 ? -2.258 -8.867 6.062 1 93.94 100 ILE B N 1
ATOM 2248 C CA . ILE B 1 100 ? -1.243 -9.125 5.047 1 93.94 100 ILE B CA 1
ATOM 2249 C C . ILE B 1 100 ? 0.147 -8.922 5.645 1 93.94 100 ILE B C 1
ATOM 2251 O O . ILE B 1 100 ? 1.03 -9.766 5.477 1 93.94 100 ILE B O 1
ATOM 2255 N N . GLN B 1 101 ? 0.293 -7.922 6.34 1 87.31 101 GLN B N 1
ATOM 2256 C CA . GLN B 1 101 ? 1.598 -7.504 6.84 1 87.31 101 GLN B CA 1
ATOM 2257 C C . GLN B 1 101 ? 2.059 -8.398 7.988 1 87.31 101 GLN B C 1
ATOM 2259 O O . GLN B 1 101 ? 3.248 -8.703 8.102 1 87.31 101 GLN B O 1
ATOM 2264 N N . THR B 1 102 ? 1.137 -8.75 8.812 1 88.75 102 THR B N 1
ATOM 2265 C CA . THR B 1 102 ? 1.521 -9.422 10.047 1 88.75 102 THR B CA 1
ATOM 2266 C C . THR B 1 102 ? 1.504 -10.938 9.867 1 88.75 102 THR B C 1
ATOM 2268 O O . THR B 1 102 ? 2.191 -11.656 10.594 1 88.75 102 THR B O 1
ATOM 2271 N N . THR B 1 103 ? 0.722 -11.375 8.922 1 91.62 103 THR B N 1
ATOM 2272 C CA . THR B 1 103 ? 0.499 -12.812 8.859 1 91.62 103 THR B CA 1
ATOM 2273 C C . THR B 1 103 ? 0.967 -13.383 7.527 1 91.62 103 THR B C 1
ATOM 2275 O O . THR B 1 103 ? 1.954 -14.117 7.473 1 91.62 103 THR B O 1
ATOM 2278 N N . PHE B 1 104 ? 0.404 -12.938 6.48 1 93.75 104 PHE B N 1
ATOM 2279 C CA . PHE B 1 104 ? 0.602 -13.617 5.207 1 93.75 104 PHE B CA 1
ATOM 2280 C C . PHE B 1 104 ? 2.002 -13.352 4.664 1 93.75 104 PHE B C 1
ATOM 2282 O O . PHE B 1 104 ? 2.719 -14.289 4.305 1 93.75 104 PHE B O 1
ATOM 2289 N N . HIS B 1 105 ? 2.375 -12.141 4.652 1 93.56 105 HIS B N 1
ATOM 2290 C CA . HIS B 1 105 ? 3.658 -11.75 4.074 1 93.56 105 HIS B CA 1
ATOM 2291 C C . HIS B 1 105 ? 4.816 -12.391 4.832 1 93.56 105 HIS B C 1
ATOM 2293 O O . HIS B 1 105 ? 5.645 -13.086 4.238 1 93.56 105 HIS B O 1
ATOM 2299 N N . PRO B 1 106 ? 4.871 -12.25 6.133 1 91.69 106 PRO B N 1
ATOM 2300 C CA . PRO B 1 106 ? 5.984 -12.859 6.859 1 91.69 106 PRO B CA 1
ATOM 2301 C C . PRO B 1 106 ? 5.984 -14.383 6.762 1 91.69 106 PRO B C 1
ATOM 2303 O O . PRO B 1 106 ? 7.051 -15.008 6.73 1 91.69 106 PRO B O 1
ATOM 2306 N N . GLN B 1 107 ? 4.887 -14.961 6.734 1 93.69 107 GLN B N 1
ATOM 2307 C CA . GLN B 1 107 ? 4.812 -16.422 6.676 1 93.69 107 GLN B CA 1
ATOM 2308 C C . GLN B 1 107 ? 5.367 -16.938 5.352 1 93.69 107 GLN B C 1
ATOM 2310 O O . GLN B 1 107 ? 6.059 -17.969 5.324 1 93.69 107 GLN B O 1
ATOM 2315 N N . ILE B 1 108 ? 5.047 -16.266 4.289 1 95.44 108 ILE B N 1
ATOM 2316 C CA . ILE B 1 108 ? 5.559 -16.672 2.982 1 95.44 108 ILE B CA 1
ATOM 2317 C C . ILE B 1 108 ? 7.086 -16.609 2.982 1 95.44 108 ILE B C 1
ATOM 2319 O O . ILE B 1 108 ? 7.75 -17.547 2.549 1 95.44 108 ILE B O 1
ATOM 2323 N N . LEU B 1 109 ? 7.594 -15.562 3.486 1 94.69 109 LEU B N 1
ATOM 2324 C CA . LEU B 1 109 ? 9.047 -15.406 3.52 1 94.69 109 LEU B CA 1
ATOM 2325 C C . LEU B 1 109 ? 9.688 -16.469 4.398 1 94.69 109 LEU B C 1
ATOM 2327 O O . LEU B 1 109 ? 10.742 -17.016 4.055 1 94.69 109 LEU B O 1
ATOM 2331 N N . ARG B 1 110 ? 9.07 -16.75 5.504 1 95.81 110 ARG B N 1
ATOM 2332 C CA . ARG B 1 110 ? 9.57 -17.797 6.398 1 95.81 110 ARG B CA 1
ATOM 2333 C C . ARG B 1 110 ? 9.57 -19.156 5.711 1 95.81 110 ARG B C 1
ATOM 2335 O O . ARG B 1 110 ? 10.57 -19.875 5.742 1 95.81 110 ARG B O 1
ATOM 2342 N N . VAL B 1 111 ? 8.492 -19.5 5.125 1 95.12 111 VAL B N 1
ATOM 2343 C CA . VAL B 1 111 ? 8.336 -20.781 4.465 1 95.12 111 VAL B CA 1
ATOM 2344 C C . VAL B 1 111 ? 9.328 -20.906 3.314 1 95.12 111 VAL B C 1
ATOM 2346 O O . VAL B 1 111 ? 9.906 -21.969 3.084 1 95.12 111 VAL B O 1
ATOM 2349 N N . LYS B 1 112 ? 9.562 -19.781 2.629 1 96.75 112 LYS B N 1
ATOM 2350 C CA . LYS B 1 112 ? 10.477 -19.766 1.491 1 96.75 112 LYS B CA 1
ATOM 2351 C C . LYS B 1 112 ? 11.922 -19.625 1.952 1 96.75 112 LYS B C 1
ATOM 2353 O O . LYS B 1 112 ? 12.852 -19.828 1.173 1 96.75 112 LYS B O 1
ATOM 2358 N N . ASP B 1 113 ? 12.07 -19.297 3.219 1 96.06 113 ASP B N 1
ATOM 2359 C CA . ASP B 1 113 ? 13.383 -19.031 3.799 1 96.06 113 ASP B CA 1
ATOM 2360 C C . ASP B 1 113 ? 14.148 -18 2.982 1 96.06 113 ASP B C 1
ATOM 2362 O O . ASP B 1 113 ? 15.273 -18.25 2.545 1 96.06 113 ASP B O 1
ATOM 2366 N N . ARG B 1 114 ? 13.492 -16.906 2.662 1 93.5 114 ARG B N 1
ATOM 2367 C CA . ARG B 1 114 ? 14.039 -15.797 1.879 1 93.5 114 ARG B CA 1
ATOM 2368 C C . ARG B 1 114 ? 13.586 -14.453 2.436 1 93.5 114 ARG B C 1
ATOM 2370 O O . ARG B 1 114 ? 12.547 -14.367 3.086 1 93.5 114 ARG B O 1
ATOM 2377 N N . SER B 1 115 ? 14.352 -13.422 2.16 1 88.75 115 SER B N 1
ATOM 2378 C CA . SER B 1 115 ? 13.992 -12.07 2.564 1 88.75 115 SER B CA 1
ATOM 2379 C C . SER B 1 115 ? 13.094 -11.398 1.527 1 88.75 115 SER B C 1
ATOM 2381 O O . SER B 1 115 ? 12.461 -10.383 1.812 1 88.75 115 SER B O 1
ATOM 2383 N N . GLU B 1 116 ? 13.109 -12.062 0.351 1 89.19 116 GLU B N 1
ATOM 2384 C CA . GLU B 1 116 ? 12.266 -11.547 -0.725 1 89.19 116 GLU B CA 1
ATOM 2385 C C . GLU B 1 116 ? 11.727 -12.68 -1.594 1 89.19 116 GLU B C 1
ATOM 2387 O O . GLU B 1 116 ? 12.359 -13.727 -1.717 1 89.19 116 GLU B O 1
ATOM 2392 N N . PHE B 1 117 ? 10.633 -12.484 -2.104 1 95.44 117 PHE B N 1
ATOM 2393 C CA . PHE B 1 117 ? 9.969 -13.438 -2.986 1 95.44 117 PHE B CA 1
ATOM 2394 C C . PHE B 1 117 ? 8.93 -12.734 -3.857 1 95.44 117 PHE B C 1
ATOM 2396 O O . PHE B 1 117 ? 8.414 -11.688 -3.484 1 95.44 117 PHE B O 1
ATOM 2403 N N . PRO B 1 118 ? 8.625 -13.18 -5.055 1 96.44 118 PRO B N 1
ATOM 2404 C CA . PRO B 1 118 ? 7.656 -12.508 -5.926 1 96.44 118 PRO B CA 1
ATOM 2405 C C . PRO B 1 118 ? 6.277 -12.375 -5.289 1 96.44 118 PRO B C 1
ATOM 2407 O O . PRO B 1 118 ? 5.59 -13.383 -5.086 1 96.44 118 PRO B O 1
ATOM 2410 N N . MET B 1 119 ? 5.918 -11.219 -4.953 1 97.12 119 MET B N 1
ATOM 2411 C CA . MET B 1 119 ? 4.625 -10.891 -4.355 1 97.12 119 MET B CA 1
ATOM 2412 C C . MET B 1 119 ? 4.137 -9.531 -4.824 1 97.12 119 MET B C 1
ATOM 2414 O O . MET B 1 119 ? 4.934 -8.602 -5.004 1 97.12 119 MET B O 1
ATOM 2418 N N . ILE B 1 120 ? 2.852 -9.438 -5.023 1 96.88 120 ILE B N 1
ATOM 2419 C CA . ILE B 1 120 ? 2.219 -8.164 -5.332 1 96.88 120 ILE B CA 1
ATOM 2420 C C . ILE B 1 120 ? 1.138 -7.859 -4.297 1 96.88 120 ILE B C 1
ATOM 2422 O O . ILE B 1 120 ? 0.298 -8.711 -3.998 1 96.88 120 ILE B O 1
ATOM 2426 N N . LEU B 1 121 ? 1.284 -6.691 -3.715 1 96 121 LEU B N 1
ATOM 2427 C CA . LEU B 1 121 ? 0.232 -6.207 -2.83 1 96 121 LEU B CA 1
ATOM 2428 C C . LEU B 1 121 ? -0.962 -5.699 -3.631 1 96 121 LEU B C 1
ATOM 2430 O O . LEU B 1 121 ? -0.811 -4.832 -4.496 1 96 121 LEU B O 1
ATOM 2434 N N . VAL B 1 122 ? -2.158 -6.25 -3.361 1 98.12 122 VAL B N 1
ATOM 2435 C CA . VAL B 1 122 ? -3.34 -5.941 -4.164 1 98.12 122 VAL B CA 1
ATOM 2436 C C . VAL B 1 122 ? -4.422 -5.332 -3.275 1 98.12 122 VAL B C 1
ATOM 2438 O O . VAL B 1 122 ? -4.988 -6.02 -2.42 1 98.12 122 VAL B O 1
ATOM 2441 N N . GLY B 1 123 ? -4.703 -4.047 -3.475 1 97.75 123 GLY B N 1
ATOM 2442 C CA . GLY B 1 123 ? -5.855 -3.408 -2.857 1 97.75 123 GLY B CA 1
ATOM 2443 C C . GLY B 1 123 ? -7.121 -3.537 -3.686 1 97.75 123 GLY B C 1
ATOM 2444 O O . GLY B 1 123 ? -7.324 -2.781 -4.637 1 97.75 123 GLY B O 1
ATOM 2445 N N . ASN B 1 124 ? -7.996 -4.449 -3.291 1 98.25 124 ASN B N 1
ATOM 2446 C CA . ASN B 1 124 ? -9.195 -4.75 -4.059 1 98.25 124 ASN B CA 1
ATOM 2447 C C . ASN B 1 124 ? -10.406 -3.971 -3.545 1 98.25 124 ASN B C 1
ATOM 2449 O O . ASN B 1 124 ? -10.32 -3.303 -2.512 1 98.25 124 ASN B O 1
ATOM 2453 N N . LYS B 1 125 ? -11.438 -3.943 -4.301 1 97.5 125 LYS B N 1
ATOM 2454 C CA . LYS B 1 125 ? -12.688 -3.24 -4.047 1 97.5 125 LYS B CA 1
ATOM 2455 C C . LYS B 1 125 ? -12.5 -1.729 -4.148 1 97.5 125 LYS B C 1
ATOM 2457 O O . LYS B 1 125 ? -13.078 -0.971 -3.369 1 97.5 125 LYS B O 1
ATOM 2462 N N . SER B 1 126 ? -11.68 -1.408 -5.086 1 96.38 126 SER B N 1
ATOM 2463 C CA . SER B 1 126 ? -11.352 0.001 -5.266 1 96.38 126 SER B CA 1
ATOM 2464 C C . SER B 1 126 ? -12.539 0.786 -5.805 1 96.38 126 SER B C 1
ATOM 2466 O O . SER B 1 126 ? -12.531 2.02 -5.793 1 96.38 126 SER B O 1
ATOM 2468 N N . ASP B 1 127 ? -13.562 0.076 -6.273 1 96.69 127 ASP B N 1
ATOM 2469 C CA . ASP B 1 127 ? -14.773 0.729 -6.754 1 96.69 127 ASP B CA 1
ATOM 2470 C C . ASP B 1 127 ? -15.57 1.329 -5.598 1 96.69 127 ASP B C 1
ATOM 2472 O O . ASP B 1 127 ? -16.406 2.205 -5.801 1 96.69 127 ASP B O 1
ATOM 2476 N N . LEU B 1 128 ? -15.305 0.879 -4.391 1 94.25 128 LEU B N 1
ATOM 2477 C CA . LEU B 1 128 ? -16.031 1.364 -3.221 1 94.25 128 LEU B CA 1
ATOM 2478 C C . LEU B 1 128 ? -15.336 2.58 -2.619 1 94.25 128 LEU B C 1
ATOM 2480 O O . LEU B 1 128 ? -14.938 2.559 -1.452 1 94.25 128 LEU B O 1
ATOM 2484 N N . GLU B 1 129 ? -15.227 3.609 -3.352 1 87.5 129 GLU B N 1
ATOM 2485 C CA . GLU B 1 129 ? -14.477 4.809 -2.994 1 87.5 129 GLU B CA 1
ATOM 2486 C C . GLU B 1 129 ? -15.023 5.445 -1.719 1 87.5 129 GLU B C 1
ATOM 2488 O O . GLU B 1 129 ? -14.258 5.895 -0.863 1 87.5 129 GLU B O 1
ATOM 2493 N N . GLN B 1 130 ? -16.281 5.457 -1.528 1 85.44 130 GLN B N 1
ATOM 2494 C CA . GLN B 1 130 ? -16.922 6.109 -0.387 1 85.44 130 GLN B CA 1
ATOM 2495 C C . GLN B 1 130 ? -16.625 5.359 0.908 1 85.44 130 GLN B C 1
ATOM 2497 O O . GLN B 1 130 ? -16.672 5.941 1.993 1 85.44 130 GLN B O 1
ATOM 2502 N N . GLU B 1 131 ? -16.328 4.105 0.792 1 90 131 GLU B N 1
ATOM 2503 C CA . GLU B 1 131 ? -16.078 3.264 1.959 1 90 131 GLU B CA 1
ATOM 2504 C C . GLU B 1 131 ? -14.594 3.084 2.207 1 90 131 GLU B C 1
ATOM 2506 O O . GLU B 1 131 ? -14.188 2.375 3.133 1 90 131 GLU B O 1
ATOM 2511 N N . ARG B 1 132 ? -13.859 3.727 1.415 1 88.81 132 ARG B N 1
ATOM 2512 C CA . ARG B 1 132 ? -12.406 3.543 1.463 1 88.81 132 ARG B CA 1
ATOM 2513 C C . ARG B 1 132 ? -11.852 3.971 2.814 1 88.81 132 ARG B C 1
ATOM 2515 O O . ARG B 1 132 ? -12.219 5.02 3.344 1 88.81 132 ARG B O 1
ATOM 2522 N N . THR B 1 133 ? -11.023 3.088 3.391 1 86.25 133 THR B N 1
ATOM 2523 C CA . THR B 1 133 ? -10.398 3.396 4.672 1 86.25 133 THR B CA 1
ATOM 2524 C C . THR B 1 133 ? -8.883 3.506 4.52 1 86.25 133 THR B C 1
ATOM 2526 O O . THR B 1 133 ? -8.195 4.008 5.414 1 86.25 133 THR B O 1
ATOM 2529 N N . ILE B 1 134 ? -8.391 3.102 3.389 1 85.94 134 ILE B N 1
ATOM 2530 C CA . ILE B 1 134 ? -6.953 3.127 3.135 1 85.94 134 ILE B CA 1
ATOM 2531 C C . ILE B 1 134 ? -6.664 3.965 1.892 1 85.94 134 ILE B C 1
ATOM 2533 O O . ILE B 1 134 ? -7.18 3.678 0.809 1 85.94 134 ILE B O 1
ATOM 2537 N N . GLN B 1 135 ? -5.996 4.988 2.074 1 90.56 135 GLN B N 1
ATOM 2538 C CA . GLN B 1 135 ? -5.574 5.809 0.943 1 90.56 135 GLN B CA 1
ATOM 2539 C C . GLN B 1 135 ? -4.078 5.652 0.677 1 90.56 135 GLN B C 1
ATOM 2541 O O . GLN B 1 135 ? -3.26 5.844 1.578 1 90.56 135 GLN B O 1
ATOM 2546 N N . TYR B 1 136 ? -3.816 5.27 -0.508 1 92.44 136 TYR B N 1
ATOM 2547 C CA . TYR B 1 136 ? -2.436 5.047 -0.923 1 92.44 136 TYR B CA 1
ATOM 2548 C C . TYR B 1 136 ? -2.096 5.879 -2.154 1 92.44 136 TYR B C 1
ATOM 2550 O O . TYR B 1 136 ? -2.916 6.012 -3.066 1 92.44 136 TYR B O 1
ATOM 2558 N N . ILE B 1 137 ? -0.912 6.496 -2.143 1 94.94 137 ILE B N 1
ATOM 2559 C CA . ILE B 1 137 ? -0.451 7.25 -3.305 1 94.94 137 ILE B CA 1
ATOM 2560 C C . ILE B 1 137 ? 1.05 7.039 -3.492 1 94.94 137 ILE B C 1
ATOM 2562 O O . ILE B 1 137 ? 1.809 7.039 -2.521 1 94.94 137 ILE B O 1
ATOM 2566 N N . GLU B 1 138 ? 1.415 6.777 -4.711 1 95.69 138 GLU B N 1
ATOM 2567 C CA . GLU B 1 138 ? 2.84 6.699 -5.016 1 95.69 138 GLU B CA 1
ATOM 2568 C C . GLU B 1 138 ? 3.383 8.055 -5.461 1 95.69 138 GLU B C 1
ATOM 2570 O O . GLU B 1 138 ? 2.746 8.758 -6.254 1 95.69 138 GLU B O 1
ATOM 2575 N N . THR B 1 139 ? 4.562 8.336 -4.887 1 98.31 139 THR B N 1
ATOM 2576 C CA . THR B 1 139 ? 5.145 9.641 -5.184 1 98.31 139 THR B CA 1
ATOM 2577 C C . THR B 1 139 ? 6.617 9.5 -5.559 1 98.31 139 THR B C 1
ATOM 2579 O O . THR B 1 139 ? 7.258 8.5 -5.23 1 98.31 139 THR B O 1
ATOM 2582 N N . SER B 1 140 ? 7.062 10.492 -6.289 1 98.38 140 SER B N 1
ATOM 2583 C CA . SER B 1 140 ? 8.484 10.758 -6.469 1 98.38 140 SER B CA 1
ATOM 2584 C C . SER B 1 140 ? 8.82 12.219 -6.18 1 98.38 140 SER B C 1
ATOM 2586 O O . SER B 1 140 ? 8.461 13.109 -6.961 1 98.38 140 SER B O 1
ATOM 2588 N N . ALA B 1 141 ? 9.477 12.43 -5.113 1 98.25 141 ALA B N 1
ATOM 2589 C CA . ALA B 1 141 ? 9.93 13.797 -4.84 1 98.25 141 ALA B CA 1
ATOM 2590 C C . ALA B 1 141 ? 10.852 14.297 -5.945 1 98.25 141 ALA B C 1
ATOM 2592 O O . ALA B 1 141 ? 10.789 15.469 -6.332 1 98.25 141 ALA B O 1
ATOM 2593 N N . LYS B 1 142 ? 11.633 13.43 -6.445 1 97.56 142 LYS B N 1
ATOM 2594 C CA . LYS B 1 142 ? 12.633 13.781 -7.453 1 97.56 142 LYS B CA 1
ATOM 2595 C C . LYS B 1 142 ? 11.969 14.242 -8.75 1 97.56 142 LYS B C 1
ATOM 2597 O O . LYS B 1 142 ? 12.367 15.25 -9.328 1 97.56 142 LYS B O 1
ATOM 2602 N N . GLN B 1 143 ? 10.922 13.562 -9.172 1 97.62 143 GLN B N 1
ATOM 2603 C CA . GLN B 1 143 ? 10.281 13.859 -10.445 1 97.62 143 GLN B CA 1
ATOM 2604 C C . GLN B 1 143 ? 9.023 14.695 -10.25 1 97.62 143 GLN B C 1
ATOM 2606 O O . GLN B 1 143 ? 8.32 15 -11.219 1 97.62 143 GLN B O 1
ATOM 2611 N N . LYS B 1 144 ? 8.688 14.961 -9.047 1 97.44 144 LYS B N 1
ATOM 2612 C CA . LYS B 1 144 ? 7.5 15.727 -8.672 1 97.44 144 LYS B CA 1
ATOM 2613 C C . LYS B 1 144 ? 6.223 14.984 -9.039 1 97.44 144 LYS B C 1
ATOM 2615 O O . LYS B 1 144 ? 5.207 15.602 -9.367 1 97.44 144 LYS B O 1
ATOM 2620 N N . THR B 1 145 ? 6.375 13.703 -8.992 1 97.75 145 THR B N 1
ATOM 2621 C CA . THR B 1 145 ? 5.203 12.883 -9.289 1 97.75 145 THR B CA 1
ATOM 2622 C C . THR B 1 145 ? 4.273 12.82 -8.078 1 97.75 145 THR B C 1
ATOM 2624 O O . THR B 1 145 ? 4.68 12.383 -7 1 97.75 145 THR B O 1
ATOM 2627 N N . ASN B 1 146 ? 3.023 13.281 -8.18 1 97.75 146 ASN B N 1
ATOM 2628 C CA . ASN B 1 146 ? 1.93 13.148 -7.219 1 97.75 146 ASN B CA 1
ATOM 2629 C C . ASN B 1 146 ? 2.264 13.82 -5.891 1 97.75 146 ASN B C 1
ATOM 2631 O O . ASN B 1 146 ? 1.674 13.492 -4.859 1 97.75 146 ASN B O 1
ATOM 2635 N N . VAL B 1 147 ? 3.219 14.758 -5.875 1 98.56 147 VAL B N 1
ATOM 2636 C CA . VAL B 1 147 ? 3.615 15.422 -4.641 1 98.56 147 VAL B CA 1
ATOM 2637 C C . VAL B 1 147 ? 2.48 16.312 -4.148 1 98.56 147 VAL B C 1
ATOM 2639 O O . VAL B 1 147 ? 1.989 16.156 -3.031 1 98.56 147 VAL B O 1
ATOM 2642 N N . ASP B 1 148 ? 1.993 17.156 -5.016 1 98.12 148 ASP B N 1
ATOM 2643 C CA . ASP B 1 148 ? 0.892 18.031 -4.648 1 98.12 148 ASP B CA 1
ATOM 2644 C C . ASP B 1 148 ? -0.355 17.234 -4.281 1 98.12 148 ASP B C 1
ATOM 2646 O O . ASP B 1 148 ? -1.034 17.547 -3.301 1 98.12 148 ASP B O 1
ATOM 2650 N N . GLN B 1 149 ? -0.531 16.219 -5 1 97.94 149 GLN B N 1
ATOM 2651 C CA . GLN B 1 149 ? -1.729 15.414 -4.805 1 97.94 149 GLN B CA 1
ATOM 2652 C C . GLN B 1 149 ? -1.739 14.773 -3.422 1 97.94 149 GLN B C 1
ATOM 2654 O O . GLN B 1 149 ? -2.787 14.695 -2.775 1 97.94 149 GLN B O 1
ATOM 2659 N N . ALA B 1 150 ? -0.644 14.328 -2.998 1 98.5 150 ALA B N 1
ATOM 2660 C CA . ALA B 1 150 ? -0.557 13.68 -1.688 1 98.5 150 ALA B CA 1
ATOM 2661 C C . ALA B 1 150 ? -1 14.633 -0.581 1 98.5 150 ALA B C 1
ATOM 2663 O O . ALA B 1 150 ? -1.802 14.266 0.28 1 98.5 150 ALA B O 1
ATOM 2664 N N . PHE B 1 151 ? -0.537 15.859 -0.632 1 98.69 151 PHE B N 1
ATOM 2665 C CA . PHE B 1 151 ? -0.881 16.844 0.389 1 98.69 151 PHE B CA 1
ATOM 2666 C C . PHE B 1 151 ? -2.334 17.281 0.247 1 98.69 151 PHE B C 1
ATOM 2668 O O . PHE B 1 151 ? -3.041 17.438 1.245 1 98.69 151 PHE B O 1
ATOM 2675 N N . HIS B 1 152 ? -2.742 17.453 -1.004 1 98.31 152 HIS B N 1
ATOM 2676 C CA . HIS B 1 152 ? -4.125 17.859 -1.235 1 98.31 152 HIS B CA 1
ATOM 2677 C C . HIS B 1 152 ? -5.098 16.781 -0.765 1 98.31 152 HIS B C 1
ATOM 2679 O O . HIS B 1 152 ? -6.125 17.094 -0.158 1 98.31 152 HIS B O 1
ATOM 2685 N N . ASP B 1 153 ? -4.727 15.562 -1.055 1 97.19 153 ASP B N 1
ATOM 2686 C CA . ASP B 1 153 ? -5.57 14.453 -0.628 1 97.19 153 ASP B CA 1
ATOM 2687 C C . ASP B 1 153 ? -5.676 14.398 0.895 1 97.19 153 ASP B C 1
ATOM 2689 O O . ASP B 1 153 ? -6.715 14.023 1.438 1 97.19 153 ASP B O 1
ATOM 2693 N N . LEU B 1 154 ? -4.605 14.711 1.557 1 98.19 154 LEU B N 1
ATOM 2694 C CA . LEU B 1 154 ? -4.641 14.703 3.016 1 98.19 154 LEU B CA 1
ATOM 2695 C C . LEU B 1 154 ? -5.598 15.773 3.539 1 98.19 154 LEU B C 1
ATOM 2697 O O . LEU B 1 154 ? -6.363 15.516 4.469 1 98.19 154 LEU B O 1
ATOM 2701 N N . VAL B 1 155 ? -5.586 16.938 2.939 1 97.75 155 VAL B N 1
ATOM 2702 C CA . VAL B 1 155 ? -6.504 18 3.33 1 97.75 155 VAL B CA 1
ATOM 2703 C C . VAL B 1 155 ? -7.945 17.531 3.119 1 97.75 155 VAL B C 1
ATOM 2705 O O . VAL B 1 155 ? -8.805 17.75 3.982 1 97.75 155 VAL B O 1
ATOM 2708 N N . ARG B 1 156 ? -8.133 16.906 2.008 1 95.56 156 ARG B N 1
ATOM 2709 C CA . ARG B 1 156 ? -9.469 16.391 1.738 1 95.56 156 ARG B CA 1
ATOM 2710 C C . ARG B 1 156 ? -9.891 15.391 2.803 1 95.56 156 ARG B C 1
ATOM 2712 O O . ARG B 1 156 ? -11.055 15.367 3.223 1 95.56 156 ARG B O 1
ATOM 2719 N N . ALA B 1 157 ? -8.992 14.539 3.201 1 94.88 157 ALA B N 1
ATOM 2720 C CA . ALA B 1 157 ? -9.281 13.555 4.242 1 94.88 157 ALA B CA 1
ATOM 2721 C C . ALA B 1 157 ? -9.633 14.242 5.559 1 94.88 157 ALA B C 1
ATOM 2723 O O . ALA B 1 157 ? -10.539 13.805 6.27 1 94.88 157 ALA B O 1
ATOM 2724 N N . ILE B 1 158 ? -8.977 15.312 5.906 1 96.88 158 ILE B N 1
ATOM 2725 C CA . ILE B 1 158 ? -9.234 16.062 7.129 1 96.88 158 ILE B CA 1
ATOM 2726 C C . ILE B 1 158 ? -10.625 16.688 7.062 1 96.88 158 ILE B C 1
ATOM 2728 O O . ILE B 1 158 ? -11.391 16.625 8.023 1 96.88 158 ILE B O 1
ATOM 2732 N N . ARG B 1 159 ? -10.906 17.266 5.922 1 95.06 159 ARG B N 1
ATOM 2733 C CA . ARG B 1 159 ? -12.219 17.859 5.727 1 95.06 159 ARG B CA 1
ATOM 2734 C C . ARG B 1 159 ? -13.328 16.844 5.914 1 95.06 159 ARG B C 1
ATOM 2736 O O . ARG B 1 159 ? -14.32 17.109 6.586 1 95.06 159 ARG B O 1
ATOM 2743 N N . LYS B 1 160 ? -13.117 15.719 5.301 1 92.69 160 LYS B N 1
ATOM 2744 C CA . LYS B 1 160 ? -14.102 14.641 5.406 1 92.69 160 LYS B CA 1
ATOM 2745 C C . LYS B 1 160 ? -14.266 14.188 6.852 1 92.69 160 LYS B C 1
ATOM 2747 O O . LYS B 1 160 ? -15.383 13.977 7.32 1 92.69 160 LYS B O 1
ATOM 2752 N N . PHE B 1 161 ? -13.195 14.039 7.508 1 93.81 161 PHE B N 1
ATOM 2753 C CA . PHE B 1 161 ? -13.195 13.602 8.898 1 93.81 161 PHE B CA 1
ATOM 2754 C C . PHE B 1 161 ? -13.945 14.594 9.781 1 93.81 161 PHE B C 1
ATOM 2756 O O . PHE B 1 161 ? -14.758 14.195 10.609 1 93.81 161 PHE B O 1
ATOM 2763 N N . HIS B 1 162 ? -13.711 15.867 9.641 1 93 162 HIS B N 1
ATOM 2764 C CA . HIS B 1 162 ? -14.391 16.906 10.406 1 93 162 HIS B CA 1
ATOM 2765 C C . HIS B 1 162 ? -15.883 16.922 10.109 1 93 162 HIS B C 1
ATOM 2767 O O . HIS B 1 162 ? -16.703 17.109 11.016 1 93 162 HIS B O 1
ATOM 2773 N N . ALA B 1 163 ? -16.203 16.703 8.875 1 91.31 163 ALA B N 1
ATOM 2774 C CA . ALA B 1 163 ? -17.609 16.688 8.484 1 91.31 163 ALA B CA 1
ATOM 2775 C C . ALA B 1 163 ? -18.344 15.523 9.156 1 91.31 163 ALA B C 1
ATOM 2777 O O . ALA B 1 163 ? -19.469 15.68 9.609 1 91.31 163 ALA B O 1
ATOM 2778 N N . GLN B 1 164 ? -17.688 14.445 9.195 1 89.25 164 GLN B N 1
ATOM 2779 C CA . GLN B 1 164 ? -18.297 13.266 9.82 1 89.25 164 GLN B CA 1
ATOM 2780 C C . GLN B 1 164 ? -18.469 13.477 11.32 1 89.25 164 GLN B C 1
ATOM 2782 O O . GLN B 1 164 ? -19.484 13.062 11.891 1 89.25 164 GLN B O 1
ATOM 2787 N N . LEU B 1 165 ? -17.531 14.094 12.031 1 90.12 165 LEU B N 1
ATOM 2788 C CA . LEU B 1 165 ? -17.609 14.367 13.461 1 90.12 165 LEU B CA 1
ATOM 2789 C C . LEU B 1 165 ? -18.75 15.328 13.766 1 90.12 165 LEU B C 1
ATOM 2791 O O . LEU B 1 165 ? -19.469 15.164 14.758 1 90.12 165 LEU B O 1
ATOM 2795 N N . GLU B 1 166 ? -18.922 16.312 12.914 1 89.62 166 GLU B N 1
ATOM 2796 C CA . GLU B 1 166 ? -20 17.281 13.086 1 89.62 166 GLU B CA 1
ATOM 2797 C C . GLU B 1 166 ? -21.359 16.641 12.922 1 89.62 166 GLU B C 1
ATOM 2799 O O . GLU B 1 166 ? -22.297 16.953 13.656 1 89.62 166 GLU B O 1
ATOM 2804 N N . GLU B 1 167 ? -21.453 15.805 11.961 1 88.88 167 GLU B N 1
ATOM 2805 C CA . GLU B 1 167 ? -22.703 15.102 11.727 1 88.88 167 GLU B CA 1
ATOM 2806 C C . GLU B 1 167 ? -23.062 14.203 12.906 1 88.88 167 GLU B C 1
ATOM 2808 O O . GLU B 1 167 ? -24.234 14.117 13.297 1 88.88 167 GLU B O 1
ATOM 2813 N N . GLN B 1 168 ? -22.109 13.609 13.445 1 86.94 168 GLN B N 1
ATOM 2814 C CA . GLN B 1 168 ? -22.344 12.734 14.594 1 86.94 168 GLN B CA 1
ATOM 2815 C C . GLN B 1 168 ? -22.766 13.531 15.82 1 86.94 168 GLN B C 1
ATOM 2817 O O . GLN B 1 168 ? -23.625 13.086 16.594 1 86.94 168 GLN B O 1
ATOM 2822 N N . GLN B 1 169 ? -22.203 14.68 16.062 1 86.56 169 GLN B N 1
ATOM 2823 C CA . GLN B 1 169 ? -22.547 15.555 17.188 1 86.56 169 GLN B CA 1
ATOM 2824 C C . GLN B 1 169 ? -23.953 16.109 17.031 1 86.56 169 GLN B C 1
ATOM 2826 O O . GLN B 1 169 ? -24.688 16.219 18.016 1 86.56 169 GLN B O 1
ATOM 2831 N N . ARG B 1 170 ? -24.328 16.438 15.891 1 84 170 ARG B N 1
ATOM 2832 C CA . ARG B 1 170 ? -25.672 16.938 15.625 1 84 170 ARG B CA 1
ATOM 2833 C C . ARG B 1 170 ? -26.719 15.852 15.883 1 84 170 ARG B C 1
ATOM 2835 O O . ARG B 1 170 ? -27.766 16.125 16.469 1 84 170 ARG B O 1
ATOM 2842 N N . LYS B 1 171 ? -26.453 14.688 15.453 1 79.75 171 LYS B N 1
ATOM 2843 C CA . LYS B 1 171 ? -27.375 13.578 15.656 1 79.75 171 LYS B CA 1
ATOM 2844 C C . LYS B 1 171 ? -27.516 13.25 17.141 1 79.75 171 LYS B C 1
ATOM 2846 O O . LYS B 1 171 ? -28.609 12.914 17.609 1 79.75 171 LYS B O 1
ATOM 2851 N N . LYS B 1 172 ? -26.516 13.336 17.875 1 75.06 172 LYS B N 1
ATOM 2852 C CA . LYS B 1 172 ? -26.547 13.07 19.312 1 75.06 172 LYS B CA 1
ATOM 2853 C C . LYS B 1 172 ? -27.266 14.195 20.047 1 75.06 172 LYS B C 1
ATOM 2855 O O . LYS B 1 172 ? -27.922 13.953 21.078 1 75.06 172 LYS B O 1
ATOM 2860 N N . GLY B 1 173 ? -26.922 15.383 19.703 1 63.81 173 GLY B N 1
ATOM 2861 C CA . GLY B 1 173 ? -27.594 16.516 20.297 1 63.81 173 GLY B CA 1
ATOM 2862 C C . GLY B 1 173 ? -29.094 16.516 20.031 1 63.81 173 GLY B C 1
ATOM 2863 O O . GLY B 1 173 ? -29.875 16.938 20.891 1 63.81 173 GLY B O 1
ATOM 2864 N N . ASN B 1 174 ? -29.469 16.078 18.906 1 65.31 174 ASN B N 1
ATOM 2865 C CA . ASN B 1 174 ? -30.891 16.031 18.578 1 65.31 174 ASN B CA 1
ATOM 2866 C C . ASN B 1 174 ? -31.578 14.875 19.312 1 65.31 174 ASN B C 1
ATOM 2868 O O . ASN B 1 174 ? -32.781 14.93 19.562 1 65.31 174 ASN B O 1
ATOM 2872 N N . SER B 1 175 ? -30.906 13.867 19.625 1 59.5 175 SER B N 1
ATOM 2873 C CA . SER B 1 175 ? -31.531 12.766 20.328 1 59.5 175 SER B CA 1
ATOM 2874 C C . SER B 1 175 ? -31.781 13.109 21.797 1 59.5 175 SER B C 1
ATOM 2876 O O . SER B 1 175 ? -32.688 12.562 22.422 1 59.5 175 SER B O 1
ATOM 2878 N N . GLY B 1 176 ? -30.984 13.938 22.469 1 51.78 176 GLY B N 1
ATOM 2879 C CA . GLY B 1 176 ? -31.188 14.289 23.859 1 51.78 176 GLY B CA 1
ATOM 2880 C C . GLY B 1 176 ? -32.375 15.211 24.094 1 51.78 176 GLY B C 1
ATOM 2881 O O . GLY B 1 176 ? -32.844 15.367 25.219 1 51.78 176 GLY B O 1
ATOM 2882 N N . LYS B 1 177 ? -32.75 16.031 23.234 1 49.22 177 LYS B N 1
ATOM 2883 C CA . LYS B 1 177 ? -33.844 16.953 23.5 1 49.22 177 LYS B CA 1
ATOM 2884 C C . LYS B 1 177 ? -35.156 16.219 23.594 1 49.22 177 LYS B C 1
ATOM 2886 O O . LYS B 1 177 ? -36.156 16.781 24.109 1 49.22 177 LYS B O 1
ATOM 2891 N N . LYS B 1 178 ? -35.25 15.094 22.969 1 46.66 178 LYS B N 1
ATOM 2892 C CA . LYS B 1 178 ? -36.656 14.648 22.938 1 46.66 178 LYS B CA 1
ATOM 2893 C C . LYS B 1 178 ? -37.062 14.016 24.266 1 46.66 178 LYS B C 1
ATOM 2895 O O . LYS B 1 178 ? -38.219 13.727 24.484 1 46.66 178 LYS B O 1
ATOM 2900 N N . SER B 1 179 ? -36 13.492 24.969 1 44.62 179 SER B N 1
ATOM 2901 C CA . SER B 1 179 ? -36.562 12.68 26.062 1 44.62 179 SER B CA 1
ATOM 2902 C C . SER B 1 179 ? -37.031 13.547 27.219 1 44.62 179 SER B C 1
ATOM 2904 O O . SER B 1 179 ? -37.438 13.031 28.25 1 44.62 179 SER B O 1
ATOM 2906 N N . LYS B 1 180 ? -36.812 14.906 27.219 1 43.22 180 LYS B N 1
ATOM 2907 C CA . LYS B 1 180 ? -37.188 15.578 28.469 1 43.22 180 LYS B CA 1
ATOM 2908 C C . LYS B 1 180 ? -38.688 15.531 28.672 1 43.22 180 LYS B C 1
ATOM 2910 O O . LYS B 1 180 ? -39.156 15.453 29.812 1 43.22 180 LYS B O 1
ATOM 2915 N N . CYS B 1 181 ? -39.469 15.891 27.656 1 42.19 181 CYS B N 1
ATOM 2916 C CA . CYS B 1 181 ? -40.688 16.547 28.078 1 42.19 181 CYS B CA 1
ATOM 2917 C C . CYS B 1 181 ? -41.781 15.516 28.438 1 42.19 181 CYS B C 1
ATOM 2919 O O . CYS B 1 181 ? -42.906 15.875 28.766 1 42.19 181 CYS B O 1
ATOM 2921 N N . LEU B 1 182 ? -41.594 14.219 27.969 1 39.38 182 LEU B N 1
ATOM 2922 C CA . LEU B 1 182 ? -42.906 13.625 28.094 1 39.38 182 LEU B CA 1
ATOM 2923 C C . LEU B 1 182 ? -43.219 13.312 29.562 1 39.38 182 LEU B C 1
ATOM 2925 O O . LEU B 1 182 ? -43.469 12.156 29.906 1 39.38 182 LEU B O 1
ATOM 2929 N N . ILE B 1 183 ? -42.781 14.172 30.484 1 40.25 183 ILE B N 1
ATOM 2930 C CA . ILE B 1 183 ? -43.344 13.938 31.812 1 40.25 183 ILE B CA 1
ATOM 2931 C C . ILE B 1 183 ? -44.844 14.117 31.781 1 40.25 183 ILE B C 1
ATOM 2933 O O . ILE B 1 183 ? -45.344 15.227 31.562 1 40.25 183 ILE B O 1
ATOM 2937 N N . LEU B 1 184 ? -45.719 13.336 31.031 1 30.19 184 LEU B N 1
ATOM 2938 C CA . LEU B 1 184 ? -47.062 13.258 31.562 1 30.19 184 LEU B CA 1
ATOM 2939 C C . LEU B 1 184 ? -47.094 12.461 32.875 1 30.19 184 LEU B C 1
ATOM 2941 O O . LEU B 1 184 ? -46.438 11.414 32.969 1 30.19 184 LEU B O 1
#

Secondary structure (DSSP, 8-state):
---TT---EEEEEEEEE-TTSSHHHHHHHHHHS----S----SEEEEEEEEEETTEEEEEEEEEE--SGGGHHHHHHHHHH-SEEEEEEETT-HHHHHHIIIIIHHHHHHHHTSS---EEEEEE-TT-GGG----EEE-BTTTTBSHHHHHHHHHHHHHHHHHHHHHHHHHHHHHHTTTSS---/---TT---EEEEEEEEE-TTSSHHHHHHHHHHS----S----SEEEEEEEEEETTEEEEEEEEEE--SGGGHHHHHHHHHH-SEEEEEEETT-HHHHHHIIIIIHHHHHHHHTSS---EEEEEE-TT-GGG----EEE-BTTTTBSHHHHHHHHHHHHHHHHHHHHHHHHHHHHHHSTTSS---

InterPro domains:
  IPR001806 Small GTPase [PF00071] (12-159)
  IPR001806 Small GTPase [PS51421] (6-184)
  IPR001806 Small GTPase [SM00174] (13-161)
  IPR005225 Small GTP-binding domain [TIGR00231] (9-146)
  IPR020849 Small GTPase, Ras-type [PTHR24070] (10-181)
  IPR027417 P-loop containing nucleoside triphosphate hydrolase [G3DSA:3.40.50.300] (6-166)
  IPR027417 P-loop containing nucleoside triphosphate hydrolase [SSF52540] (7-172)

Organism: Acropora cervicornis (NCBI:txid6130)

Foldseek 3Di:
DPPPPLPADEAEEEEAFAAPLCLVQVVCCVQPVDGDDDDDFDAKDWDWDWDQDPNGIYIYIYIRHGRDPVNVVCLLVSLLVHQAYEQTGEQLDVVRVVCSVPPVVVSSCVSNVHPDGHYDYHHPPVVPVVSGPHDDDDADPVVGRCVVVVVVVVVVVVVVVVVVVVVVVVVVVVVVVPVPPPPD/DPPPPLPADEAEEEEAFAAPLCLVQVVCCVQPVDGDDDDDFDAKDWDWDWDQDPNGIYIYIYIRHGRDPVNVVCLLVSLLVHQAYEQTGEQLDVVRVVCSVPPVVVSSCVSNVHPDGHYDYHHPPVVPVVSGPHDDDDADPVVGRCVVVVVVVVVVVVVVVVVVVVVVVVVVVVVVVPPPPPPD

Nearest PDB structures (foldseek):
  7tvf-assembly1_E  TM=8.111E-01  e=5.567E-21  Homo sapiens
  6ziz-assembly2_B  TM=8.050E-01  e=4.359E-20  Homo sapiens
  8vm2-assembly3_C  TM=7.904E-01  e=3.594E-20  Homo sapiens
  6fa1-assembly1_B  TM=7.942E-01  e=1.144E-19  Homo sapiens
  6zqt-assembly2_B  TM=7.899E-01  e=1.032E-17  Homo sapiens

Sequence (368 aa):
MAKAGDADKQYKLVVVGGGGVGKSALTIQFIQSHFVSDYDPTIEDSYRKQCVIDERVAHLDILDTAGQEEFSAMREQYMRNGEGFLLVFSVTDRASFQEIQTTFHPQILRVKDRSEFPMILVGNKSDLEQERTIQYIETSAKQKTNVDQAFHDLVRAIRKFHAQLEEQQRKKGNSGKKSKCLILMAKAGDADKQYKLVVVGGGGVGKSALTIQFIQSHFVSDYDPTIEDSYRKQCVIDERVAHLDILDTAGQEEFSAMREQYMRNGEGFLLVFSVTDRASFQEIQTTFHPQILRVKDRSEFPMILVGNKSDLEQERTIQYIETSAKQKTNVDQAFHDLVRAIRKFHAQLEEQQRKKGNSGKKSKCLIL

Radius of gyration: 24.5 Å; Cα contacts (8 Å, |Δi|>4): 648; chains: 2; bounding box: 100×66×67 Å

pLDDT: mean 87.35, std 16.52, range [24.75, 98.69]

Solvent-accessible surface area (backbone atoms only — not comparable to full-atom values): 20155 Å² total; per-residue (Å²): 125,81,69,80,82,73,58,74,42,76,42,40,36,30,39,44,41,46,66,89,32,42,60,62,30,37,50,40,23,57,75,69,69,43,64,62,80,77,89,66,92,53,73,66,48,78,48,78,49,79,44,73,58,94,89,37,62,33,37,37,38,37,37,39,52,40,33,55,72,88,54,51,82,60,44,56,56,53,49,58,66,37,54,23,36,40,43,36,16,25,29,54,33,61,67,36,44,50,43,39,63,72,45,54,52,51,47,42,30,57,68,61,70,40,96,71,71,40,55,31,41,31,34,20,50,54,80,45,62,92,53,47,68,60,45,78,44,66,20,15,37,80,77,58,36,52,43,63,52,54,57,51,51,39,51,51,38,32,54,51,52,53,51,51,54,52,52,52,50,51,55,53,57,57,59,61,64,64,69,65,68,78,72,121,123,82,67,81,81,73,58,75,43,74,42,41,36,31,39,43,43,46,66,90,32,43,62,63,30,36,50,41,22,58,75,68,69,44,63,63,82,77,89,67,91,52,71,68,49,77,47,77,47,79,45,72,58,95,89,35,60,33,37,36,39,37,36,38,52,40,32,55,73,89,53,52,79,58,46,56,56,53,48,59,67,38,55,22,35,40,44,36,15,25,30,56,33,63,68,35,44,50,42,40,64,72,44,54,51,51,48,42,31,58,67,61,68,40,97,70,72,38,57,30,41,32,34,19,50,56,78,46,60,91,55,47,67,60,45,76,47,67,19,14,38,79,77,56,36,51,43,61,53,54,58,51,50,39,51,50,38,32,53,52,52,54,52,54,54,53,53,52,51,52,55,52,56,59,58,61,64,65,70,66,66,75,74,120

=== Feature glossary ===
A reading guide for the features in this record.

Start from the sequence.

  · Sequence gives the chain of amino acids in standard one-letter code (A=alanine, C=cysteine, …, Y=tyrosine), read N→C. It is the only feature that is directly encoded by the gene; all structural features are derived from the folded form of this sequence.

Fold it, and you get atomic coordinates and the backbone conformation that goes with them.

  · The mmCIF table is the protein's shape written out atom by atom. For each backbone N, Cα, C, and carbonyl O, it records an (x, y, z) coordinate triple in Å plus the residue type, chain letter, and residue number.

  · Backbone dihedral angles. Every residue except chain termini has a φ (preceding-C → N → Cα → C) and a ψ (N → Cα → C → next-N). They are reported in degrees following the IUPAC sign convention. Secondary structure is essentially a statement about which (φ, ψ) basin each residue occupies.

  · DSSP 8-state secondary structure assigns each residue one of H (α-helix), G (3₁₀-helix), I (π-helix), E (extended β-strand), B (isolated β-bridge), T (hydrogen-bonded turn), S (bend), or '-' (coil). The assignment is computed from backbone hydrogen-bond geometry via the Kabsch–Sander algorithm.

  · P-SEA three-state annotation labels each residue as helix, strand, or coil based purely on the geometry of the Cα trace. It serves as a fallback when the full backbone (and thus DSSP) is unavailable.

Summarize the fold with a handful of shape descriptors and a per-residue structural alphabet.

  · Radius of gyration (Rg) is the root-mean-square distance of Cα atoms from their centroid — a single number for overall size and compactness. A globular domain of N residues has Rg ≈ 2.2·N^0.38 Å; an extended or disordered chain has a much larger Rg. The Cα contact count is the number of residue pairs whose Cα atoms are within 8 Å and are more than four positions apart in sequence — a standard proxy for tertiary packing density. The bounding box is the smallest axis-aligned box enclosing all Cα atoms.

  · Foldseek's 3Di representation compresses backbone geometry into a per-residue letter drawn from a learned twenty-state alphabet. It captures the tertiary interaction pattern around each residue — which residues are packed against it in space, regardless of where they are in sequence.

  · Accessible surface area quantifies burial. A residue with SASA near zero is packed into the hydrophobic core; one with SASA >100 Å² sits on the surface. Computed here via the Shrake–Rupley numerical algorithm with a 1.4 Å probe.

Ask how reliable the model is.

  · For AlphaFold models, the B-factor field carries pLDDT — the model's own estimate of local accuracy on a 0–100 scale. Regions with pLDDT<50 should be treated as essentially unmodeled; they often correspond to intrinsically disordered segments.

  · For experimental (PDB) structures, the B-factor (temperature factor) quantifies the positional spread of each atom in the crystal — a combination of thermal vibration and static disorder — in units of Å². High B-factors mark flexible loops or poorly resolved regions; low B-factors mark the rigid, well-ordered core.

  · PAE(i, j) answers: if I align the predicted and true structures on residue i, how far off (in Å) do I expect residue j to be? A block-diagonal PAE matrix with low values on the blocks and high values off-diagonal is the signature of a multi-domain protein with confidently predicted domains but uncertain inter-domain orientation.

Place it in context: what it resembles, what it is annotated as, and how it looks.

  · Structural nearest neighbors (via Foldseek easy-search vs the PDB). Reported per hit: target PDB id, E-value, and alignment TM-score. A TM-score above ~0.5 is the conventional threshold for 'same fold'.

  · Functional annotations link the protein to curated databases. InterPro entries identify conserved domains and families by matching the sequence against member-database signatures (Pfam, PROSITE, CDD, …). Gene Ontology (GO) terms describe molecular function, biological process, and cellular component in a controlled vocabulary. CATH places the structure in a hierarchical fold classification (Class/Architecture/Topology/Homologous-superfamily). The organism is the source species.

  · Plot images: a contact map (which residues are close in 3D, as an N×N binary image), a Ramachandran scatter (backbone torsion angles, revealing secondary-structure composition at a glance), and — for AlphaFold structures — a PAE heatmap (pairwise prediction confidence).

  · Structure images are PyMOL renders from six orthogonal camera directions. Cartoon representation draws helices as coils and strands as arrows; sticks shows the backbone as bonds; surface shows the solvent-excluded envelope. Rainbow coloring maps sequence position to hue (blue→red, N→C); chain coloring assigns a distinct color per polypeptide.